Protein AF-A0A2N1P350-F1 (afdb_monomer_lite)

Organism: NCBI:txid588596

Structure (mmCIF, N/CA/C/O backbone):
data_AF-A0A2N1P350-F1
#
_entry.id   AF-A0A2N1P350-F1
#
loop_
_atom_site.group_PDB
_atom_site.id
_atom_site.type_symbol
_atom_site.label_atom_id
_atom_site.label_alt_id
_atom_site.label_comp_id
_atom_site.label_asym_id
_atom_site.label_entity_id
_atom_site.label_seq_id
_atom_site.pdbx_PDB_ins_code
_atom_site.Cartn_x
_atom_site.Cartn_y
_atom_site.Cartn_z
_atom_site.occupancy
_atom_site.B_iso_or_equiv
_atom_site.auth_seq_id
_atom_site.auth_comp_id
_atom_site.auth_asym_id
_atom_site.auth_atom_id
_atom_site.pdbx_PDB_model_num
ATOM 1 N N . MET A 1 1 ? 13.902 -5.462 9.218 1.00 49.19 1 MET A N 1
ATOM 2 C CA . MET A 1 1 ? 14.356 -6.271 8.059 1.00 49.19 1 MET A CA 1
ATOM 3 C C . MET A 1 1 ? 14.545 -5.345 6.857 1.00 49.19 1 MET A C 1
ATOM 5 O O . MET A 1 1 ? 13.615 -4.620 6.528 1.00 49.19 1 MET A O 1
ATOM 9 N N . LYS A 1 2 ? 15.727 -5.281 6.226 1.00 72.62 2 LYS A N 1
ATOM 10 C CA . LYS A 1 2 ? 15.938 -4.408 5.050 1.00 72.62 2 LYS A CA 1
ATOM 11 C C . LYS A 1 2 ? 15.096 -4.954 3.879 1.00 72.62 2 LYS A C 1
ATOM 13 O O . LYS A 1 2 ? 15.227 -6.133 3.583 1.00 72.62 2 LYS A O 1
ATOM 18 N N . ILE A 1 3 ? 14.286 -4.128 3.194 1.00 77.69 3 ILE A N 1
ATOM 19 C CA . ILE A 1 3 ? 13.443 -4.525 2.025 1.00 77.69 3 ILE A CA 1
ATOM 20 C C . ILE A 1 3 ? 14.190 -5.403 1.013 1.00 77.69 3 ILE A C 1
ATOM 22 O O . ILE A 1 3 ? 13.633 -6.342 0.462 1.00 77.69 3 ILE A O 1
ATOM 26 N N . ARG A 1 4 ? 15.486 -5.134 0.827 1.00 79.12 4 ARG A N 1
ATOM 27 C CA . ARG A 1 4 ? 16.367 -5.884 -0.075 1.00 79.12 4 ARG A CA 1
ATOM 28 C C . ARG A 1 4 ? 16.412 -7.381 0.247 1.00 79.12 4 ARG A C 1
ATOM 30 O O . ARG A 1 4 ? 16.453 -8.179 -0.673 1.00 79.12 4 ARG A O 1
ATOM 37 N N . ASN A 1 5 ? 16.381 -7.758 1.525 1.00 85.25 5 ASN A N 1
ATOM 38 C CA . ASN A 1 5 ? 16.419 -9.165 1.930 1.00 85.25 5 ASN A CA 1
ATOM 39 C C . ASN A 1 5 ? 15.115 -9.871 1.547 1.00 85.25 5 ASN A C 1
ATOM 41 O O . ASN A 1 5 ? 15.146 -10.998 1.068 1.00 85.25 5 ASN A O 1
ATOM 45 N N . LEU A 1 6 ? 13.979 -9.186 1.720 1.00 87.06 6 LEU A N 1
ATOM 46 C CA . LEU A 1 6 ? 12.684 -9.708 1.299 1.00 87.06 6 LEU A CA 1
ATOM 47 C C . LEU A 1 6 ? 12.631 -9.853 -0.224 1.00 87.06 6 LEU A C 1
ATOM 49 O O . LEU A 1 6 ? 12.289 -10.920 -0.715 1.00 87.06 6 LEU A O 1
ATOM 53 N N . LEU A 1 7 ? 13.031 -8.813 -0.961 1.00 86.00 7 LEU A N 1
ATOM 54 C CA . LEU A 1 7 ? 13.118 -8.864 -2.421 1.00 86.00 7 LEU A CA 1
ATOM 55 C C . LEU A 1 7 ? 14.026 -10.004 -2.892 1.00 86.00 7 LEU A C 1
ATOM 57 O O . LEU A 1 7 ? 13.624 -10.754 -3.770 1.00 86.00 7 LEU A O 1
ATOM 61 N N . GLY A 1 8 ? 15.194 -10.185 -2.267 1.00 85.81 8 GLY A N 1
ATOM 62 C CA . GLY A 1 8 ? 16.110 -11.285 -2.576 1.00 85.81 8 GLY A CA 1
ATOM 63 C C . GLY A 1 8 ? 15.466 -12.659 -2.380 1.00 85.81 8 GLY A C 1
ATOM 64 O O . GLY A 1 8 ? 15.555 -13.505 -3.262 1.00 85.81 8 GLY A O 1
ATOM 65 N N . ALA A 1 9 ? 14.736 -12.862 -1.279 1.00 88.62 9 ALA A N 1
ATOM 66 C CA . ALA A 1 9 ? 14.037 -14.122 -1.023 1.00 88.62 9 ALA A CA 1
ATOM 67 C C . ALA A 1 9 ? 12.946 -14.433 -2.067 1.00 88.62 9 ALA A C 1
ATOM 69 O O . ALA A 1 9 ? 12.741 -15.594 -2.412 1.00 88.62 9 ALA A O 1
ATOM 70 N N . TYR A 1 10 ? 12.243 -13.417 -2.578 1.00 89.50 10 TYR A N 1
ATOM 71 C CA . TYR A 1 10 ? 11.253 -13.599 -3.649 1.00 89.50 10 TYR A CA 1
ATOM 72 C C . TYR A 1 10 ? 11.894 -13.733 -5.032 1.00 89.50 10 TYR A C 1
ATOM 74 O O . TYR A 1 10 ? 11.370 -14.466 -5.866 1.00 89.50 10 TYR A O 1
ATOM 82 N N . ALA A 1 11 ? 13.017 -13.056 -5.272 1.00 87.88 11 ALA A N 1
ATOM 83 C CA . ALA A 1 11 ? 13.751 -13.117 -6.529 1.00 87.88 11 ALA A CA 1
ATOM 84 C C . ALA A 1 11 ? 14.318 -14.524 -6.775 1.00 87.88 11 ALA A C 1
ATOM 86 O O . ALA A 1 11 ? 14.123 -15.071 -7.854 1.00 87.88 11 ALA A O 1
ATOM 87 N N . VAL A 1 12 ? 14.893 -15.159 -5.743 1.00 88.00 12 VAL A N 1
ATOM 88 C CA . VAL A 1 12 ? 15.393 -16.547 -5.821 1.00 88.00 12 VAL A CA 1
ATOM 89 C C . VAL A 1 12 ? 14.286 -17.527 -6.219 1.00 88.00 12 VAL A C 1
ATOM 91 O O . VAL A 1 12 ? 14.501 -18.394 -7.054 1.00 88.00 12 VAL A O 1
ATOM 94 N N . LYS A 1 13 ? 13.066 -17.361 -5.693 1.00 88.19 13 LYS A N 1
ATOM 95 C CA . LYS A 1 13 ? 11.913 -18.212 -6.053 1.00 88.19 13 LYS A CA 1
ATOM 96 C C . LYS A 1 13 ? 11.447 -18.055 -7.504 1.00 88.19 13 LYS A C 1
ATOM 98 O O . LYS A 1 13 ? 10.625 -18.838 -7.964 1.00 88.19 13 LYS A O 1
ATOM 103 N N . ARG A 1 14 ? 11.895 -17.000 -8.181 1.00 83.62 14 ARG A N 1
ATOM 104 C CA . ARG A 1 14 ? 11.486 -16.597 -9.531 1.00 83.62 14 ARG A CA 1
ATOM 105 C C . ARG A 1 14 ? 12.609 -16.748 -10.549 1.00 83.62 14 ARG A C 1
ATOM 107 O O . ARG A 1 14 ? 12.432 -16.298 -11.673 1.00 83.62 14 ARG A O 1
ATOM 114 N N . ASP A 1 15 ? 13.739 -17.313 -10.132 1.00 85.81 15 ASP A N 1
ATOM 115 C CA . ASP A 1 15 ? 14.956 -17.385 -10.937 1.00 85.81 15 ASP A CA 1
ATOM 116 C C . ASP A 1 15 ? 15.428 -16.000 -11.432 1.00 85.81 15 ASP A C 1
ATOM 118 O O . ASP A 1 15 ? 15.921 -15.819 -12.541 1.00 85.81 15 ASP A O 1
ATOM 122 N N . ILE A 1 16 ? 15.235 -14.971 -10.594 1.00 84.25 16 ILE A N 1
ATOM 123 C CA . ILE A 1 16 ? 15.668 -13.598 -10.872 1.00 84.25 16 ILE A CA 1
ATOM 124 C C . ILE A 1 16 ? 16.958 -13.322 -10.102 1.00 84.25 16 ILE A C 1
ATOM 126 O O . ILE A 1 16 ? 16.989 -13.351 -8.868 1.00 84.25 16 ILE A O 1
ATOM 130 N N . VAL A 1 17 ? 18.012 -12.958 -10.829 1.00 77.25 17 VAL A N 1
ATOM 131 C CA . VAL A 1 17 ? 19.283 -12.522 -10.242 1.00 77.25 17 VAL A CA 1
ATOM 132 C C . VAL A 1 17 ? 19.231 -11.022 -9.958 1.00 77.25 17 VAL A C 1
ATOM 134 O O . VAL A 1 17 ? 18.974 -10.209 -10.845 1.00 77.25 17 VAL A O 1
ATOM 137 N N . PHE A 1 18 ? 19.491 -10.629 -8.710 1.00 70.25 18 PHE A N 1
ATOM 138 C CA . PHE A 1 18 ? 19.540 -9.223 -8.314 1.00 70.25 18 PHE A CA 1
ATOM 139 C C . PHE A 1 18 ? 20.978 -8.699 -8.329 1.00 70.25 18 PHE A C 1
ATOM 141 O O . PHE A 1 18 ? 21.886 -9.290 -7.747 1.00 70.25 18 PHE A O 1
ATOM 148 N N . SER A 1 19 ? 21.186 -7.544 -8.959 1.00 66.44 19 SER A N 1
ATOM 149 C CA . SER A 1 19 ? 22.481 -6.866 -8.927 1.00 66.44 19 SER A CA 1
ATOM 150 C C . SER A 1 19 ? 22.749 -6.272 -7.541 1.00 66.44 19 SER A C 1
ATOM 152 O O . SER A 1 19 ? 21.901 -5.591 -6.958 1.00 66.44 19 SER A O 1
ATOM 154 N N . THR A 1 20 ? 23.950 -6.501 -7.015 1.00 64.44 20 THR A N 1
ATOM 155 C CA . THR A 1 20 ? 24.460 -5.861 -5.791 1.00 64.44 20 THR A CA 1
ATOM 156 C C . THR A 1 20 ? 25.181 -4.544 -6.071 1.00 64.44 20 THR A C 1
ATOM 158 O O . THR A 1 20 ? 25.606 -3.879 -5.124 1.00 64.44 20 THR A O 1
ATOM 161 N N . ARG A 1 21 ? 25.304 -4.146 -7.347 1.00 59.31 21 ARG A N 1
ATOM 162 C CA . ARG A 1 21 ? 26.024 -2.934 -7.747 1.00 59.31 21 ARG A CA 1
ATOM 163 C C . ARG A 1 21 ? 25.343 -1.691 -7.174 1.00 59.31 21 ARG A C 1
ATOM 165 O O . ARG A 1 21 ? 24.136 -1.483 -7.329 1.00 59.31 21 ARG A O 1
ATOM 172 N N . VAL A 1 22 ? 26.139 -0.864 -6.507 1.00 57.28 22 VAL A N 1
ATOM 173 C CA . VAL A 1 22 ? 25.737 0.479 -6.092 1.00 57.28 22 VAL A CA 1
ATOM 174 C C . VAL A 1 22 ? 25.875 1.378 -7.319 1.00 57.28 22 VAL A C 1
ATOM 176 O O . VAL A 1 22 ? 26.904 1.350 -7.984 1.00 57.28 22 VAL A O 1
ATOM 179 N N . CYS A 1 23 ? 24.829 2.127 -7.668 1.00 55.28 23 CYS A N 1
ATOM 180 C CA . CYS A 1 23 ? 24.949 3.137 -8.718 1.00 55.28 23 CYS A CA 1
ATOM 181 C C . CYS A 1 23 ? 25.819 4.280 -8.194 1.00 55.28 23 CYS A C 1
ATOM 183 O O . CYS A 1 23 ? 25.438 4.939 -7.232 1.00 55.28 23 CYS A O 1
ATOM 185 N N . GLU A 1 24 ? 26.961 4.514 -8.833 1.00 49.16 24 GLU A N 1
ATOM 186 C CA . GLU A 1 24 ? 27.887 5.591 -8.459 1.00 49.16 24 GLU A CA 1
ATOM 187 C C . GLU A 1 24 ? 27.419 6.960 -8.989 1.00 49.16 24 GLU A C 1
ATOM 189 O O . GLU A 1 24 ? 27.602 7.979 -8.329 1.00 49.16 24 GLU A O 1
ATOM 194 N N . ASN A 1 25 ? 26.704 6.977 -10.121 1.00 54.62 25 ASN A N 1
ATOM 195 C CA . ASN A 1 25 ? 26.259 8.196 -10.804 1.00 54.62 25 ASN A CA 1
ATOM 196 C C . ASN A 1 25 ? 24.751 8.432 -10.642 1.00 54.62 25 ASN A C 1
ATOM 198 O O . ASN A 1 25 ? 23.995 8.250 -11.595 1.00 54.62 25 ASN A O 1
ATOM 202 N N . ILE A 1 26 ? 24.303 8.801 -9.440 1.00 60.81 26 ILE A N 1
ATOM 203 C CA . ILE A 1 26 ? 22.901 9.181 -9.198 1.00 60.81 26 ILE A CA 1
ATOM 204 C C . ILE A 1 26 ? 22.713 10.652 -9.563 1.00 60.81 26 ILE A C 1
ATOM 206 O O . ILE A 1 26 ? 23.261 11.528 -8.889 1.00 60.81 26 ILE A O 1
ATOM 210 N N . GLU A 1 27 ? 21.915 10.931 -10.600 1.00 60.81 27 GLU A N 1
ATOM 211 C CA . GLU A 1 27 ? 21.470 12.298 -10.885 1.00 60.81 27 GLU A CA 1
ATOM 212 C C . GLU A 1 27 ? 20.693 12.833 -9.673 1.00 60.81 27 GLU A C 1
ATOM 214 O O . GLU A 1 27 ? 19.617 12.346 -9.317 1.00 60.81 27 GLU A O 1
ATOM 219 N N . LYS A 1 28 ? 21.266 13.837 -9.003 1.00 61.16 28 LYS A N 1
ATOM 220 C CA . LYS A 1 28 ? 20.633 14.511 -7.870 1.00 61.16 28 LYS A CA 1
ATOM 221 C C . LYS A 1 28 ? 19.641 15.537 -8.411 1.00 61.16 28 LYS A C 1
ATOM 223 O O . LYS A 1 28 ? 20.038 16.482 -9.082 1.00 61.16 28 LYS A O 1
ATOM 228 N N . GLY A 1 29 ? 18.366 15.372 -8.083 1.00 63.53 29 GLY A N 1
ATOM 229 C CA . GLY A 1 29 ? 17.306 16.328 -8.392 1.00 63.53 29 GLY A CA 1
ATOM 230 C C . GLY A 1 29 ? 16.249 16.322 -7.293 1.00 63.53 29 GLY A C 1
ATOM 231 O O . GLY A 1 29 ? 16.061 15.311 -6.611 1.00 63.53 29 GLY A O 1
ATOM 232 N N . LYS A 1 30 ? 15.592 17.466 -7.075 1.00 66.12 30 LYS A N 1
ATOM 233 C CA . LYS A 1 30 ? 14.386 17.521 -6.242 1.00 66.12 30 LYS A CA 1
ATOM 234 C C . LYS A 1 30 ? 13.201 17.101 -7.098 1.00 66.12 30 LYS A C 1
ATOM 236 O O . LYS A 1 30 ? 13.099 17.511 -8.249 1.00 66.12 30 LYS A O 1
ATOM 241 N N . TYR A 1 31 ? 12.315 16.323 -6.501 1.00 66.19 31 TYR A N 1
ATOM 242 C CA . TYR A 1 31 ? 11.099 15.850 -7.143 1.00 66.19 31 TYR A CA 1
ATOM 243 C C . TYR A 1 31 ? 9.897 16.533 -6.491 1.00 66.19 31 TYR A C 1
ATOM 245 O O . TYR A 1 31 ? 9.929 16.735 -5.267 1.00 66.19 31 TYR A O 1
ATOM 253 N N . PRO A 1 32 ? 8.866 16.911 -7.265 1.00 67.25 32 PRO A N 1
ATOM 254 C CA . PRO A 1 32 ? 7.613 17.361 -6.680 1.00 67.25 32 PRO A CA 1
ATOM 255 C C . PRO A 1 32 ? 7.046 16.243 -5.794 1.00 67.25 32 PRO A C 1
ATOM 257 O O . PRO A 1 32 ? 7.156 15.061 -6.111 1.00 67.25 32 PRO A O 1
ATOM 260 N N . GLY A 1 33 ? 6.526 16.622 -4.629 1.00 66.81 33 GLY A N 1
ATOM 261 C CA . GLY A 1 33 ? 5.828 15.696 -3.739 1.00 66.81 33 GLY A CA 1
ATOM 262 C C . GLY A 1 33 ? 4.323 15.714 -3.986 1.00 66.81 33 GLY A C 1
ATOM 263 O O . GLY A 1 33 ? 3.846 16.328 -4.939 1.00 66.81 33 GLY A O 1
ATOM 264 N N . ALA A 1 34 ? 3.585 15.106 -3.057 1.00 73.38 34 ALA A N 1
ATOM 265 C CA . ALA A 1 34 ? 2.132 15.066 -3.098 1.00 73.38 34 ALA A CA 1
ATOM 266 C C . ALA A 1 34 ? 1.512 16.460 -3.281 1.00 73.38 34 ALA A C 1
ATOM 268 O O . ALA A 1 34 ? 1.906 17.436 -2.635 1.00 73.38 34 ALA A O 1
ATOM 269 N N . TYR A 1 35 ? 0.490 16.524 -4.131 1.00 80.50 35 TYR A N 1
ATOM 270 C CA . TYR A 1 35 ? -0.327 17.716 -4.289 1.00 80.50 35 TYR A CA 1
ATOM 271 C C . TYR A 1 35 ? -1.198 17.935 -3.045 1.00 80.50 35 TYR A C 1
ATOM 273 O O . TYR A 1 35 ? -1.874 17.018 -2.578 1.00 80.50 35 TYR A O 1
ATOM 281 N N . ILE A 1 36 ? -1.188 19.157 -2.510 1.00 83.38 36 ILE A N 1
ATOM 282 C CA . ILE A 1 36 ? -1.992 19.542 -1.347 1.00 83.38 36 ILE A CA 1
ATOM 283 C C . ILE A 1 36 ? -3.011 20.578 -1.800 1.00 83.38 36 ILE A C 1
ATOM 285 O O . ILE A 1 36 ? -2.649 21.689 -2.189 1.00 83.38 36 ILE A O 1
ATOM 289 N N . PHE A 1 37 ? -4.291 20.223 -1.712 1.00 85.19 37 PHE A N 1
ATOM 290 C CA . PHE A 1 37 ? -5.368 21.177 -1.932 1.00 85.19 37 PHE A CA 1
ATOM 291 C C . PHE A 1 37 ? -5.451 22.153 -0.753 1.00 85.19 37 PHE A C 1
ATOM 293 O O . PHE A 1 37 ? -5.493 21.739 0.409 1.00 85.19 37 PHE A O 1
ATOM 300 N N . LEU A 1 38 ? -5.475 23.455 -1.044 1.00 89.50 38 LEU A N 1
ATOM 301 C CA . LEU A 1 38 ? -5.563 24.479 -0.007 1.00 89.50 38 LEU A CA 1
ATOM 302 C C . LEU A 1 38 ? -6.967 24.479 0.619 1.00 89.50 38 LEU A C 1
ATOM 304 O O . LEU A 1 38 ? -7.956 24.650 -0.098 1.00 89.50 38 LEU A O 1
ATOM 308 N N . PRO A 1 39 ? -7.090 24.309 1.948 1.00 89.62 39 PRO A N 1
ATOM 309 C CA . PRO A 1 39 ? -8.393 24.240 2.586 1.00 89.62 39 PRO A CA 1
ATOM 310 C C . PRO A 1 39 ? -9.072 25.613 2.606 1.00 89.62 39 PRO A C 1
ATOM 312 O O . PRO A 1 39 ? -8.428 26.650 2.794 1.00 89.62 39 PRO A O 1
ATOM 315 N N . LYS A 1 40 ? -10.406 25.616 2.505 1.00 88.44 40 LYS A N 1
ATOM 316 C CA . LYS A 1 40 ? -11.209 26.795 2.843 1.00 88.44 40 LYS A CA 1
ATOM 317 C C . LYS A 1 40 ? -11.156 26.987 4.358 1.00 88.44 40 LYS A C 1
ATOM 319 O O . LYS A 1 40 ? -11.532 26.093 5.110 1.00 88.44 40 LYS A O 1
ATOM 324 N N . LYS A 1 41 ? -10.651 28.136 4.804 1.00 88.88 41 LYS A N 1
ATOM 325 C CA . LYS A 1 41 ? -10.538 28.457 6.232 1.00 88.88 41 LYS A CA 1
ATOM 326 C C . LYS A 1 41 ? -11.923 28.742 6.816 1.00 88.88 41 LYS A C 1
ATOM 328 O O . LYS A 1 41 ? -12.703 29.467 6.206 1.00 88.88 41 LYS A O 1
ATOM 333 N N . GLY A 1 42 ? -12.191 28.220 8.008 1.00 90.25 42 GLY A N 1
ATOM 334 C CA . GLY A 1 42 ? -13.451 28.417 8.726 1.00 90.25 42 GLY A CA 1
ATOM 335 C C . GLY A 1 42 ? -13.985 27.115 9.317 1.00 90.25 42 GLY A C 1
ATOM 336 O O . GLY A 1 42 ? -13.424 26.045 9.090 1.00 90.25 42 GLY A O 1
ATOM 337 N N . ILE A 1 43 ? -15.064 27.221 10.090 1.00 88.56 43 ILE A N 1
ATOM 338 C CA . ILE A 1 43 ? -15.798 26.068 10.617 1.00 88.56 43 ILE A CA 1
ATOM 339 C C . ILE A 1 43 ? -16.948 25.775 9.651 1.00 88.56 43 ILE A C 1
ATOM 341 O O . ILE A 1 43 ? -17.795 26.636 9.421 1.00 88.56 43 ILE A O 1
ATOM 345 N N . GLU A 1 44 ? -16.979 24.570 9.084 1.00 86.81 44 GLU A N 1
ATOM 346 C CA . GLU A 1 44 ? -18.096 24.111 8.256 1.00 86.81 44 GLU A CA 1
ATOM 347 C C . GLU A 1 44 ? -19.206 23.559 9.160 1.00 86.81 44 GLU A C 1
ATOM 349 O O . GLU A 1 44 ? -19.060 22.492 9.754 1.00 86.81 44 GLU A O 1
ATOM 354 N N . THR A 1 45 ? -20.301 24.308 9.300 1.00 90.50 45 THR A N 1
ATOM 355 C CA . THR A 1 45 ? -21.460 23.936 10.133 1.00 90.50 45 THR A CA 1
ATOM 356 C C . THR A 1 45 ? -22.692 23.555 9.317 1.00 90.50 45 THR A C 1
ATOM 358 O O . THR A 1 45 ? -23.671 23.078 9.886 1.00 90.50 45 THR A O 1
AT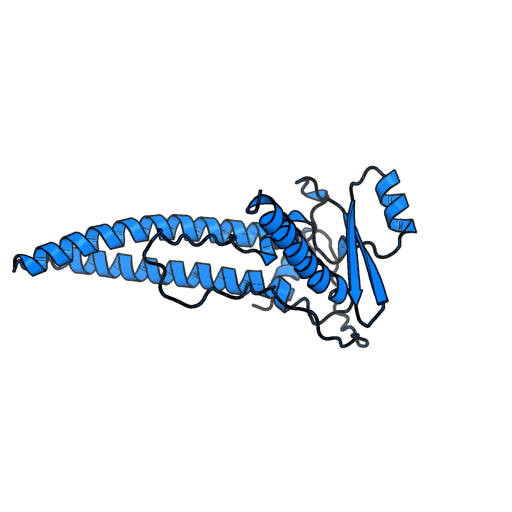OM 361 N N . LYS A 1 46 ? -22.681 23.767 7.994 1.00 91.00 46 LYS A N 1
ATOM 362 C CA . LYS A 1 46 ? -23.876 23.630 7.149 1.00 91.00 46 LYS A CA 1
ATOM 363 C C . LYS A 1 46 ? -24.047 22.223 6.595 1.00 91.00 46 LYS A C 1
ATOM 365 O O . LYS A 1 46 ? -25.163 21.851 6.239 1.00 91.00 46 LYS A O 1
ATOM 370 N N . ARG A 1 47 ? -22.959 21.461 6.449 1.00 88.19 47 ARG A N 1
ATOM 371 C CA . ARG A 1 47 ? -22.978 20.133 5.821 1.00 88.19 47 ARG A CA 1
ATOM 372 C C . ARG A 1 47 ? -22.069 19.148 6.558 1.00 88.19 47 ARG A C 1
ATOM 374 O O . ARG A 1 47 ? -21.005 19.550 7.024 1.00 88.19 47 ARG A O 1
ATOM 381 N N . PRO A 1 48 ? -22.439 17.856 6.627 1.00 89.62 48 PRO A N 1
ATOM 382 C CA . PRO A 1 48 ? -21.544 16.819 7.125 1.00 89.62 48 PRO A CA 1
ATOM 383 C C . PRO A 1 48 ? -20.259 16.753 6.293 1.00 89.62 48 PRO A C 1
ATOM 385 O O . PRO A 1 48 ? -20.306 16.691 5.064 1.00 89.62 48 PRO A O 1
ATOM 388 N N . VAL A 1 49 ? -19.110 16.733 6.965 1.00 88.44 49 VAL A N 1
ATOM 389 C CA . VAL A 1 49 ? -17.800 16.602 6.319 1.00 88.44 49 VAL A CA 1
ATOM 390 C C . VAL A 1 49 ? -17.418 15.126 6.270 1.00 88.44 49 VAL A C 1
ATOM 392 O O . VAL A 1 49 ? -17.315 14.475 7.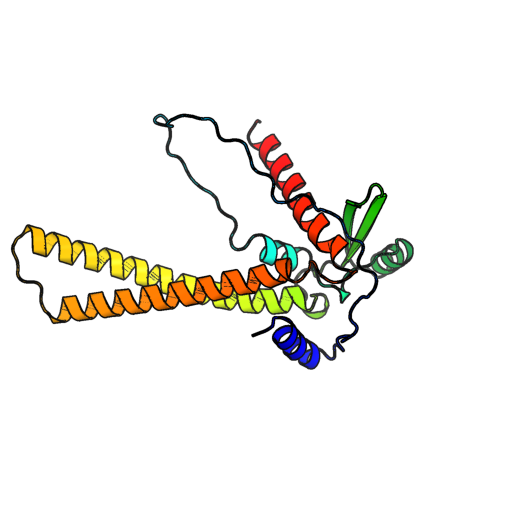308 1.00 88.44 49 VAL A O 1
ATOM 395 N N . THR A 1 50 ? -17.196 14.595 5.066 1.00 89.81 50 THR A N 1
ATOM 396 C CA . THR A 1 50 ? -16.770 13.202 4.855 1.00 89.81 50 THR A CA 1
ATOM 397 C C . THR A 1 50 ? -15.352 13.168 4.297 1.00 89.81 50 THR A C 1
ATOM 399 O O . THR A 1 50 ? -15.054 13.851 3.320 1.00 89.81 50 THR A O 1
ATOM 402 N N . GLY A 1 51 ? -14.480 12.365 4.907 1.00 88.19 51 GLY A N 1
ATOM 403 C CA . GLY A 1 51 ? -13.128 12.111 4.409 1.00 88.19 51 GLY A CA 1
ATOM 404 C C . GLY A 1 51 ? -13.068 10.812 3.609 1.00 88.19 51 GLY A C 1
ATOM 405 O O . GLY A 1 51 ? -13.441 9.757 4.121 1.00 88.19 51 GLY A O 1
ATOM 406 N N . LEU A 1 52 ? -12.571 10.884 2.375 1.00 88.81 52 LEU A N 1
ATOM 407 C CA . LEU A 1 52 ? -12.244 9.722 1.549 1.00 88.81 52 LEU A CA 1
ATOM 408 C C . LEU A 1 52 ? -10.722 9.548 1.524 1.00 88.81 52 LEU A C 1
ATOM 410 O O . LEU A 1 52 ? -9.996 10.509 1.287 1.00 88.81 52 LEU A O 1
ATOM 414 N N . ASP A 1 53 ? -10.244 8.330 1.787 1.00 86.44 53 ASP A N 1
ATOM 415 C CA . ASP A 1 53 ? -8.816 7.991 1.780 1.00 86.44 53 ASP A CA 1
ATOM 416 C C . ASP A 1 53 ? -8.571 6.724 0.957 1.00 86.44 53 ASP A C 1
ATOM 418 O O . ASP A 1 53 ? -9.299 5.731 1.068 1.00 86.44 53 ASP A O 1
ATOM 422 N N . PHE A 1 54 ? -7.512 6.739 0.150 1.00 84.38 54 PHE A N 1
ATOM 423 C CA . PHE A 1 54 ? -7.099 5.578 -0.626 1.00 84.38 54 PHE A CA 1
ATOM 424 C C . PHE A 1 54 ? -6.381 4.562 0.266 1.00 84.38 54 PHE A C 1
ATOM 426 O O . PHE A 1 54 ? -5.410 4.855 0.972 1.00 84.38 54 PHE A O 1
ATOM 433 N N . ALA A 1 55 ? -6.796 3.299 0.184 1.00 83.38 55 ALA A N 1
ATOM 434 C CA . ALA A 1 55 ? -6.169 2.224 0.937 1.00 83.38 55 ALA A CA 1
ATOM 435 C C . ALA A 1 55 ? -4.759 1.918 0.399 1.00 83.38 55 ALA A C 1
ATOM 437 O O . ALA A 1 55 ? -4.598 1.133 -0.527 1.00 83.38 55 ALA A O 1
ATOM 438 N N . SER A 1 56 ? -3.722 2.487 1.026 1.00 85.38 56 SER A N 1
ATOM 439 C CA . SER A 1 56 ? -2.323 2.317 0.590 1.00 85.38 56 SER A CA 1
ATOM 440 C C . SER A 1 56 ? -2.096 2.791 -0.850 1.00 85.38 56 SER A C 1
ATOM 442 O O . SER A 1 56 ? -1.770 1.987 -1.720 1.00 85.38 56 SER A O 1
ATOM 444 N N . LEU A 1 57 ? -2.224 4.100 -1.070 1.00 87.88 57 LEU A N 1
ATOM 445 C CA . LEU A 1 57 ? -2.080 4.759 -2.372 1.00 87.88 57 LEU A CA 1
ATOM 446 C C . LEU A 1 57 ? -0.844 4.308 -3.174 1.00 87.88 57 LEU A C 1
ATOM 448 O O . LEU A 1 57 ? -0.997 3.625 -4.183 1.00 87.88 57 LEU A O 1
ATOM 452 N N . TYR A 1 58 ? 0.376 4.594 -2.698 1.00 86.75 58 TYR A N 1
ATOM 453 C CA . TYR A 1 58 ? 1.596 4.264 -3.455 1.00 86.75 58 TYR A CA 1
ATOM 454 C C . TYR A 1 58 ? 1.769 2.763 -3.720 1.00 86.75 58 TYR A C 1
ATOM 456 O O . TYR A 1 58 ? 1.991 2.401 -4.873 1.00 86.75 58 TYR A O 1
ATOM 464 N N . PRO A 1 59 ? 1.634 1.857 -2.726 1.00 90.50 59 PRO A N 1
ATOM 465 C CA . PRO A 1 59 ? 1.680 0.427 -3.018 1.00 90.50 59 PRO A CA 1
ATOM 466 C C . PRO A 1 59 ? 0.638 -0.014 -4.049 1.00 90.50 59 PRO A C 1
ATOM 468 O O . PRO A 1 59 ? 0.939 -0.870 -4.875 1.00 90.50 59 PRO A O 1
ATOM 471 N N . SER A 1 60 ? -0.565 0.565 -4.013 1.00 90.62 60 SER A N 1
ATOM 472 C CA . SER A 1 60 ? -1.630 0.240 -4.964 1.00 90.62 60 SER A CA 1
ATOM 473 C C . SER A 1 60 ? -1.266 0.661 -6.378 1.00 90.62 60 SER A C 1
ATOM 475 O O . SER A 1 60 ? -1.381 -0.154 -7.284 1.00 90.62 60 SER A O 1
ATOM 477 N N . LEU A 1 61 ? -0.734 1.868 -6.563 1.00 89.56 61 LEU A N 1
ATOM 478 C CA . LEU A 1 61 ? -0.267 2.322 -7.870 1.00 89.56 61 LEU A CA 1
ATOM 479 C C . LEU A 1 61 ? 0.896 1.467 -8.392 1.00 89.56 61 LEU A C 1
ATOM 481 O O . LEU A 1 61 ? 0.869 1.043 -9.544 1.00 89.56 61 LEU A O 1
ATOM 485 N N . ILE A 1 62 ? 1.871 1.134 -7.534 1.00 89.50 62 ILE A N 1
ATOM 486 C CA . ILE A 1 62 ? 2.977 0.233 -7.895 1.00 89.50 62 ILE A CA 1
ATOM 487 C C . ILE A 1 62 ? 2.442 -1.107 -8.402 1.00 89.50 62 ILE A C 1
ATOM 489 O O . ILE A 1 62 ? 2.913 -1.611 -9.420 1.00 89.50 62 ILE A O 1
ATOM 493 N N . MET A 1 63 ? 1.449 -1.674 -7.712 1.00 91.88 63 MET A N 1
ATOM 494 C CA . MET A 1 63 ? 0.814 -2.923 -8.122 1.00 91.88 63 MET A CA 1
ATOM 495 C C . MET A 1 63 ? 0.060 -2.777 -9.446 1.00 91.88 63 MET A C 1
ATOM 497 O O . MET A 1 63 ? 0.329 -3.555 -10.354 1.00 91.88 63 MET A O 1
ATOM 501 N N . THR A 1 64 ? -0.845 -1.799 -9.560 1.00 91.38 64 THR A N 1
ATOM 502 C CA . THR A 1 64 ? -1.729 -1.595 -10.723 1.00 91.38 64 THR A CA 1
ATOM 503 C C . THR A 1 64 ? -0.951 -1.407 -12.015 1.00 91.38 64 THR A C 1
ATOM 505 O O . THR A 1 64 ? -1.279 -1.996 -13.041 1.00 91.38 64 THR A O 1
ATOM 508 N N . TYR A 1 65 ? 0.097 -0.598 -11.952 1.00 89.31 65 TYR A N 1
ATOM 509 C CA . TYR A 1 65 ? 0.853 -0.185 -13.121 1.00 89.31 65 TYR A CA 1
ATOM 510 C C . TYR A 1 65 ? 2.096 -1.039 -13.385 1.00 89.31 65 TYR A C 1
ATOM 512 O O . TYR A 1 65 ? 2.926 -0.713 -14.231 1.00 89.31 65 TYR A O 1
ATOM 520 N N . ASN A 1 66 ? 2.218 -2.158 -12.668 1.00 90.62 66 ASN A N 1
ATOM 521 C CA . ASN A 1 66 ? 3.333 -3.086 -12.782 1.00 90.62 66 ASN A CA 1
ATOM 522 C C . ASN A 1 66 ? 4.709 -2.439 -12.568 1.00 90.62 66 ASN A C 1
ATOM 524 O O . ASN A 1 66 ? 5.692 -2.813 -13.212 1.00 90.62 66 ASN A O 1
ATOM 528 N N . LEU A 1 67 ? 4.785 -1.461 -11.668 1.00 86.75 67 LEU A N 1
ATOM 529 C CA . LEU A 1 67 ? 6.004 -0.703 -11.465 1.00 86.75 67 LEU A CA 1
ATOM 530 C C . LEU A 1 67 ? 7.040 -1.581 -10.756 1.00 86.75 67 LEU A C 1
ATOM 532 O O . LEU A 1 67 ? 7.047 -1.722 -9.532 1.00 86.75 67 LEU A O 1
ATOM 536 N N . SER A 1 68 ? 7.954 -2.160 -11.525 1.00 85.06 68 SER A N 1
ATOM 537 C CA . SER A 1 68 ? 9.077 -2.950 -11.021 1.00 85.06 68 SER A CA 1
ATOM 538 C C . SER A 1 68 ? 10.287 -2.769 -11.938 1.00 85.06 68 SER A C 1
ATOM 540 O O . SER A 1 68 ? 10.076 -2.659 -13.144 1.00 85.06 68 SER A O 1
ATOM 542 N N . PRO A 1 69 ? 11.526 -2.641 -11.421 1.00 79.94 69 PRO A N 1
ATOM 543 C CA . PRO A 1 69 ? 12.680 -2.220 -12.227 1.00 79.94 69 PRO A CA 1
ATOM 544 C C . PRO A 1 69 ? 12.895 -3.035 -13.509 1.00 79.94 69 PRO A C 1
ATOM 546 O O . PRO A 1 69 ? 13.322 -2.495 -14.519 1.00 79.94 69 PRO A O 1
ATOM 549 N N . GLU A 1 70 ? 12.552 -4.318 -13.479 1.00 83.62 70 GLU A N 1
ATOM 550 C CA . GLU A 1 70 ? 12.657 -5.260 -14.593 1.00 83.62 70 GLU A CA 1
ATOM 551 C C . GLU A 1 70 ? 11.515 -5.176 -15.620 1.00 83.62 70 GLU A C 1
ATOM 553 O O . GLU A 1 70 ? 11.528 -5.897 -16.613 1.00 83.62 70 GLU A O 1
ATOM 558 N N . LYS A 1 71 ? 10.497 -4.343 -15.378 1.00 87.94 71 LYS A N 1
ATOM 559 C CA . LYS A 1 71 ? 9.340 -4.144 -16.268 1.00 87.94 71 LYS A CA 1
ATOM 560 C C . LYS A 1 71 ? 9.365 -2.799 -16.995 1.00 87.94 71 LYS A C 1
ATOM 562 O O . LYS A 1 71 ? 8.443 -2.518 -17.760 1.00 87.94 71 LYS A O 1
ATOM 567 N N . PHE A 1 72 ? 10.396 -1.988 -16.755 1.00 86.12 72 PHE A N 1
ATOM 568 C CA . PHE A 1 72 ? 10.603 -0.713 -17.433 1.00 86.12 72 PHE A CA 1
ATOM 569 C C . PHE A 1 72 ? 11.301 -0.901 -18.773 1.00 86.12 72 PHE A C 1
ATOM 571 O O . PHE A 1 72 ? 12.294 -1.617 -18.884 1.00 86.12 72 PHE A O 1
ATOM 578 N N . ILE A 1 73 ? 10.803 -0.179 -19.767 1.00 87.00 73 ILE A N 1
ATOM 579 C CA . ILE A 1 73 ? 11.400 -0.025 -21.085 1.00 87.00 73 ILE A CA 1
ATOM 580 C C . ILE A 1 73 ? 11.699 1.463 -21.254 1.00 87.00 73 ILE A C 1
ATOM 582 O O . ILE A 1 73 ? 10.805 2.290 -21.103 1.00 87.00 73 ILE A O 1
ATOM 586 N N . LEU A 1 74 ? 12.956 1.808 -21.527 1.00 85.00 74 LEU A N 1
ATOM 587 C CA . LEU A 1 74 ? 13.396 3.205 -21.664 1.00 85.00 74 LEU A CA 1
ATOM 588 C C . LEU A 1 74 ? 13.554 3.632 -23.130 1.00 85.00 74 LEU A C 1
ATOM 590 O O . LEU A 1 74 ? 13.554 4.820 -23.434 1.00 85.00 74 LEU A O 1
ATOM 594 N N . ASN A 1 75 ? 13.674 2.670 -24.046 1.00 87.06 75 ASN A N 1
ATOM 595 C CA . ASN A 1 75 ? 13.851 2.934 -25.468 1.00 87.06 75 ASN A CA 1
ATOM 596 C C . ASN A 1 75 ? 12.524 2.785 -26.212 1.00 87.06 75 ASN A C 1
ATOM 598 O O . ASN A 1 75 ? 11.876 1.741 -26.132 1.00 87.06 75 ASN A O 1
ATOM 602 N N . SER A 1 76 ? 12.180 3.777 -27.033 1.00 88.81 76 SER A N 1
ATOM 603 C CA . SER A 1 76 ? 10.981 3.728 -27.882 1.00 88.81 76 SER A CA 1
ATOM 604 C C . SER A 1 76 ? 10.989 2.529 -28.847 1.00 88.81 76 SER A C 1
ATOM 606 O O . SER A 1 76 ? 9.971 1.860 -28.992 1.00 88.81 76 SER A O 1
ATOM 608 N N . LYS A 1 77 ? 12.148 2.169 -29.420 1.00 90.94 77 LYS A N 1
ATOM 609 C CA . LYS A 1 77 ? 12.270 0.997 -30.310 1.00 90.94 77 LYS A CA 1
ATOM 610 C C . LYS A 1 77 ? 11.877 -0.309 -29.613 1.00 90.94 77 LYS A C 1
ATOM 612 O O . LYS A 1 77 ? 11.145 -1.116 -30.178 1.00 90.94 77 LYS A O 1
ATOM 617 N N . ASP A 1 78 ? 12.335 -0.501 -28.378 1.00 90.31 78 ASP A N 1
ATOM 618 C CA . ASP A 1 78 ? 12.035 -1.704 -27.595 1.00 90.31 78 ASP A CA 1
ATOM 619 C C . ASP A 1 78 ? 10.557 -1.734 -27.178 1.00 90.31 78 ASP A C 1
ATOM 621 O O . ASP A 1 78 ? 9.941 -2.803 -27.127 1.00 90.31 78 ASP A O 1
ATOM 625 N N . ALA A 1 79 ? 9.961 -0.562 -26.936 1.00 89.94 79 ALA A N 1
ATOM 626 C CA . ALA A 1 79 ? 8.534 -0.431 -26.666 1.00 89.94 79 ALA A CA 1
ATOM 627 C C . ALA A 1 79 ? 7.697 -0.830 -27.893 1.00 89.94 79 ALA A C 1
ATOM 629 O O . ALA A 1 79 ? 6.756 -1.615 -27.761 1.00 89.94 79 ALA A O 1
ATOM 630 N N . ASP A 1 80 ? 8.084 -0.394 -29.094 1.00 92.12 80 ASP A N 1
ATOM 631 C CA . ASP A 1 80 ? 7.406 -0.768 -30.339 1.00 92.12 80 ASP A CA 1
ATOM 632 C C . ASP A 1 80 ? 7.491 -2.271 -30.616 1.00 92.12 80 ASP A C 1
ATOM 634 O O . ASP A 1 80 ? 6.492 -2.893 -30.984 1.00 92.12 80 ASP A O 1
ATOM 638 N N . ILE A 1 81 ? 8.661 -2.882 -30.402 1.00 92.31 81 ILE A N 1
ATOM 639 C CA . ILE A 1 81 ? 8.841 -4.338 -30.516 1.00 92.31 81 ILE A CA 1
ATOM 640 C C . ILE A 1 81 ? 7.931 -5.055 -29.513 1.00 92.31 81 ILE A C 1
ATOM 642 O O . ILE A 1 81 ? 7.205 -5.981 -29.870 1.00 92.31 81 ILE A O 1
ATOM 646 N N . THR A 1 82 ? 7.910 -4.592 -28.264 1.00 90.25 82 THR A N 1
ATOM 647 C CA . THR A 1 82 ? 7.092 -5.189 -27.202 1.00 90.25 82 THR A CA 1
ATOM 648 C C . THR A 1 82 ? 5.595 -5.088 -27.506 1.00 90.25 82 THR A C 1
ATOM 650 O O . THR A 1 82 ? 4.855 -6.045 -27.259 1.00 90.25 82 THR A O 1
ATOM 653 N N . ARG A 1 83 ? 5.158 -3.972 -28.104 1.00 91.88 83 ARG A N 1
ATOM 654 C CA . ARG A 1 83 ? 3.780 -3.755 -28.557 1.00 91.88 83 ARG A CA 1
ATOM 655 C C . ARG A 1 83 ? 3.415 -4.658 -29.735 1.00 91.88 83 ARG A C 1
ATOM 657 O O . ARG A 1 83 ? 2.338 -5.247 -29.734 1.00 91.88 83 ARG A O 1
ATOM 664 N N . LYS A 1 84 ? 4.322 -4.825 -30.705 1.00 91.69 84 LYS A N 1
ATOM 665 C CA . LYS A 1 84 ? 4.154 -5.765 -31.831 1.00 91.69 84 LYS A CA 1
ATOM 666 C C . LYS A 1 84 ? 4.061 -7.218 -31.365 1.00 91.69 84 LYS A C 1
ATOM 668 O O . LYS A 1 84 ? 3.304 -7.988 -31.943 1.00 91.69 84 LYS A O 1
ATOM 673 N N . ASN A 1 85 ? 4.741 -7.562 -30.273 1.00 89.44 85 ASN A N 1
ATOM 674 C CA . ASN A 1 85 ? 4.662 -8.879 -29.637 1.00 89.44 85 ASN A CA 1
ATOM 675 C C . ASN A 1 85 ? 3.360 -9.105 -28.835 1.00 89.44 85 ASN A C 1
ATOM 677 O O . ASN A 1 85 ? 3.255 -10.090 -28.108 1.00 89.44 85 ASN A O 1
ATOM 681 N N . GLY A 1 86 ? 2.375 -8.203 -28.930 1.00 88.31 86 GLY A N 1
ATOM 682 C CA . GLY A 1 86 ? 1.053 -8.366 -28.318 1.00 88.31 86 GLY A CA 1
ATOM 683 C C . GLY A 1 86 ? 0.957 -7.939 -26.851 1.00 88.31 86 GLY A C 1
ATOM 684 O O . GLY A 1 86 ? -0.019 -8.278 -26.184 1.00 88.31 86 GLY A O 1
ATOM 685 N N . ASN A 1 87 ? 1.940 -7.202 -26.322 1.00 88.81 87 ASN A N 1
ATOM 686 C CA . ASN A 1 87 ? 1.866 -6.667 -24.963 1.00 88.81 87 ASN A CA 1
ATOM 687 C C . ASN A 1 87 ? 1.307 -5.244 -24.951 1.00 88.81 87 ASN A C 1
ATOM 689 O O . ASN A 1 87 ? 1.741 -4.377 -25.710 1.00 88.81 87 ASN A O 1
ATOM 693 N N . THR A 1 88 ? 0.398 -4.978 -24.017 1.00 91.75 88 THR A N 1
ATOM 694 C CA . THR A 1 88 ? -0.078 -3.619 -23.751 1.00 91.75 88 THR A CA 1
ATOM 695 C C . THR A 1 88 ? 0.926 -2.890 -22.862 1.00 91.75 88 THR A C 1
ATOM 697 O O . THR A 1 88 ? 1.421 -3.451 -21.882 1.00 91.75 88 THR A O 1
ATOM 700 N N . LEU A 1 89 ? 1.225 -1.633 -23.181 1.00 90.88 89 LEU A N 1
ATOM 701 C CA . LEU A 1 89 ? 2.170 -0.807 -22.434 1.00 90.88 89 LEU A CA 1
ATOM 702 C C . LEU A 1 89 ? 1.455 0.376 -21.778 1.00 90.88 89 LEU A C 1
ATOM 704 O O . LEU A 1 89 ? 0.506 0.929 -22.330 1.00 90.88 89 LEU A O 1
ATOM 708 N N . HIS A 1 90 ? 1.925 0.764 -20.599 1.00 89.06 90 HIS A N 1
ATOM 709 C CA . HIS A 1 90 ? 1.658 2.064 -20.001 1.00 89.06 90 HIS A CA 1
ATOM 710 C C . HIS A 1 90 ? 2.772 3.015 -20.391 1.00 89.06 90 HIS A C 1
ATOM 712 O O . HIS A 1 90 ? 3.930 2.718 -20.116 1.00 89.06 90 HIS A O 1
ATOM 718 N N . GLU A 1 91 ? 2.422 4.135 -21.006 1.00 87.88 91 GLU A N 1
ATOM 719 C CA . GLU A 1 91 ? 3.368 5.207 -21.280 1.00 87.88 91 GLU A CA 1
ATOM 720 C C . GLU A 1 91 ? 3.514 6.123 -20.065 1.00 87.88 91 GLU A C 1
ATOM 722 O O . GLU A 1 91 ? 2.565 6.374 -19.319 1.00 87.88 91 GLU A O 1
ATOM 727 N N . ILE A 1 92 ? 4.745 6.569 -19.859 1.00 83.25 92 ILE A N 1
ATOM 728 C CA . ILE A 1 92 ? 5.205 7.341 -18.717 1.00 83.25 92 ILE A CA 1
ATOM 729 C C . ILE A 1 92 ? 6.008 8.509 -19.271 1.00 83.25 92 ILE A C 1
ATOM 731 O O . ILE A 1 92 ? 7.044 8.278 -19.891 1.00 83.25 92 ILE A O 1
ATOM 735 N N . SER A 1 93 ? 5.557 9.743 -19.049 1.00 82.25 93 SER A N 1
ATOM 736 C CA . SER A 1 93 ? 6.255 10.938 -19.530 1.00 82.25 93 SER A CA 1
ATOM 737 C C . SER A 1 93 ? 6.202 12.062 -18.505 1.00 82.25 93 SER A C 1
ATOM 739 O O . SER A 1 93 ? 5.112 12.564 -18.269 1.00 82.25 93 SER A O 1
ATOM 741 N N . PHE A 1 94 ? 7.348 12.472 -17.955 1.00 76.25 94 PHE A N 1
ATOM 742 C CA . PHE A 1 94 ? 7.425 13.555 -16.963 1.00 76.25 94 PHE A CA 1
ATOM 743 C C . PHE A 1 94 ? 8.669 14.437 -17.178 1.00 76.25 94 PHE A C 1
ATOM 745 O O . PHE A 1 94 ? 9.707 13.940 -17.632 1.00 76.25 94 PHE A O 1
ATOM 752 N N . PRO A 1 95 ? 8.639 15.720 -16.778 1.00 78.00 95 PRO A N 1
ATOM 753 C CA . PRO A 1 95 ? 9.812 16.587 -16.808 1.00 78.00 95 PRO A CA 1
ATOM 754 C C . PRO A 1 95 ? 10.749 16.325 -15.613 1.00 78.00 95 PRO A C 1
ATOM 756 O O . PRO A 1 95 ? 10.343 16.347 -14.450 1.00 78.00 95 PRO A O 1
ATOM 759 N N . PHE A 1 96 ? 12.046 16.146 -15.866 1.00 73.75 96 PHE A N 1
ATOM 760 C CA . PHE A 1 96 ? 13.084 16.027 -14.838 1.00 73.75 96 PHE A CA 1
ATOM 761 C C . PHE A 1 96 ? 14.387 16.697 -15.261 1.00 73.75 96 PHE A C 1
ATOM 763 O O . PHE A 1 96 ? 14.892 16.484 -16.360 1.00 73.75 96 PHE A O 1
ATOM 770 N N . ASN A 1 97 ? 14.958 17.523 -14.378 1.00 77.38 97 ASN A N 1
ATOM 771 C CA . ASN A 1 97 ? 16.178 18.286 -14.667 1.00 77.38 97 ASN A CA 1
ATOM 772 C C . ASN A 1 97 ? 16.110 19.045 -16.014 1.00 77.38 97 ASN A C 1
ATOM 774 O O . ASN A 1 97 ? 17.094 19.097 -16.747 1.00 77.38 97 ASN A O 1
ATOM 778 N N . LYS A 1 98 ? 14.946 19.644 -16.327 1.00 80.06 98 LYS A N 1
ATOM 779 C CA . LYS A 1 98 ? 14.661 20.370 -17.586 1.00 80.06 98 LYS A CA 1
ATOM 780 C C . LYS A 1 98 ? 14.684 19.499 -18.855 1.00 80.06 98 LYS A C 1
ATOM 782 O O . LYS A 1 98 ? 14.872 20.026 -19.946 1.00 80.06 98 LYS A O 1
ATOM 787 N N . ARG A 1 99 ? 14.523 18.182 -18.718 1.00 81.25 99 ARG A N 1
ATOM 788 C CA . ARG A 1 99 ? 14.385 17.236 -19.829 1.00 81.25 99 ARG A CA 1
ATOM 789 C C . ARG A 1 99 ? 13.111 16.432 -19.646 1.00 81.25 99 ARG A C 1
ATOM 791 O O . ARG A 1 99 ? 12.830 16.008 -18.528 1.00 81.25 99 ARG A O 1
ATOM 798 N N . ASP A 1 100 ? 12.396 16.186 -20.731 1.00 82.56 100 ASP A N 1
ATOM 799 C CA . ASP A 1 100 ? 11.264 15.270 -20.699 1.00 82.56 100 ASP A CA 1
ATOM 800 C C . ASP A 1 100 ? 11.776 13.841 -20.771 1.00 82.56 100 ASP A C 1
ATOM 802 O O . ASP A 1 100 ? 12.613 13.473 -21.601 1.00 82.56 100 ASP A O 1
ATOM 806 N N . ILE A 1 101 ? 11.313 13.050 -19.820 1.00 79.62 101 ILE A N 1
ATOM 807 C CA . ILE A 1 101 ? 11.714 11.675 -19.649 1.00 79.62 101 ILE A CA 1
ATOM 808 C C . ILE A 1 101 ? 10.559 10.786 -20.079 1.00 79.62 101 ILE A C 1
ATOM 810 O O . ILE A 1 101 ? 9.488 10.867 -19.491 1.00 79.62 101 ILE A O 1
ATOM 814 N N . HIS A 1 102 ? 10.814 9.900 -21.044 1.00 84.31 102 HIS A N 1
ATOM 815 C CA . HIS A 1 102 ? 9.850 8.923 -21.543 1.00 84.31 102 HIS A CA 1
ATOM 816 C C . HIS A 1 102 ? 10.237 7.501 -21.134 1.00 84.31 102 HIS A C 1
ATOM 818 O O . HIS A 1 102 ? 11.400 7.106 -21.232 1.00 84.31 102 HIS A O 1
ATOM 824 N N . ALA A 1 103 ? 9.256 6.726 -20.689 1.00 85.88 103 ALA A N 1
ATOM 825 C CA . ALA A 1 103 ? 9.392 5.308 -20.406 1.00 85.88 103 ALA A CA 1
ATOM 826 C C . ALA A 1 103 ? 8.078 4.568 -20.655 1.00 85.88 103 ALA A C 1
ATOM 828 O O . ALA A 1 103 ? 7.007 5.162 -20.772 1.00 85.88 103 ALA A O 1
ATOM 829 N N . TRP A 1 104 ? 8.166 3.243 -20.683 1.00 88.75 104 TRP A N 1
ATOM 830 C CA . TRP A 1 104 ? 7.013 2.366 -20.778 1.00 88.75 104 TRP A CA 1
ATOM 831 C C . TRP A 1 104 ? 7.079 1.257 -19.732 1.00 88.75 104 TRP A C 1
ATOM 833 O O . TRP A 1 104 ? 8.150 0.724 -19.438 1.00 88.75 104 TRP A O 1
ATOM 843 N N . CYS A 1 105 ? 5.922 0.871 -19.199 1.00 90.06 105 CYS A N 1
ATOM 844 C CA . CYS A 1 105 ? 5.772 -0.302 -18.343 1.00 90.06 105 CYS A CA 1
ATOM 845 C C . CYS A 1 105 ? 4.852 -1.329 -18.985 1.00 90.06 105 CYS A C 1
ATOM 847 O O . CYS A 1 105 ? 3.760 -1.004 -19.449 1.00 90.06 105 CYS A O 1
ATOM 849 N N . VAL A 1 106 ? 5.264 -2.594 -18.967 1.00 89.81 106 VAL A N 1
ATOM 850 C CA . VAL A 1 106 ? 4.436 -3.689 -19.484 1.00 89.81 106 VAL A CA 1
ATOM 851 C C . VAL A 1 106 ? 3.229 -3.909 -18.574 1.00 89.81 106 VAL A C 1
ATOM 853 O O . VAL A 1 106 ? 3.396 -4.182 -17.382 1.00 89.81 106 VAL A O 1
ATOM 856 N N . ARG A 1 107 ? 2.012 -3.846 -19.128 1.00 91.75 107 ARG A N 1
ATOM 857 C CA . ARG A 1 107 ? 0.792 -4.214 -18.402 1.00 91.75 107 ARG A CA 1
ATOM 858 C C . ARG A 1 107 ? 0.816 -5.684 -18.041 1.00 91.75 107 ARG A C 1
ATOM 860 O O . ARG A 1 107 ? 1.156 -6.542 -18.851 1.00 91.75 107 ARG A O 1
ATOM 867 N N . HIS A 1 108 ? 0.422 -5.972 -16.806 1.00 90.44 108 HIS A N 1
ATOM 868 C CA . HIS A 1 108 ? 0.386 -7.343 -16.332 1.00 90.44 108 HIS A CA 1
ATOM 869 C C . HIS A 1 108 ? -0.972 -8.028 -16.537 1.00 90.44 108 HIS A C 1
ATOM 871 O O . HIS A 1 108 ? -1.037 -9.234 -16.358 1.00 90.44 108 HIS A O 1
ATOM 877 N N . ASP A 1 109 ? -2.058 -7.299 -16.835 1.00 89.56 109 ASP A N 1
ATOM 878 C CA . ASP A 1 109 ? -3.417 -7.832 -17.091 1.00 89.56 109 ASP A CA 1
ATOM 879 C C . ASP A 1 109 ? -3.874 -8.909 -16.085 1.00 89.56 109 ASP A C 1
ATOM 881 O O . ASP A 1 109 ? -4.450 -9.936 -16.420 1.00 89.56 109 ASP A O 1
ATOM 885 N N . ASN A 1 110 ? -3.539 -8.694 -14.812 1.00 88.88 110 ASN A N 1
ATOM 886 C CA . ASN A 1 110 ? -3.617 -9.662 -13.709 1.00 88.88 110 ASN A CA 1
ATOM 887 C C . ASN A 1 110 ? -2.942 -11.043 -13.880 1.00 88.88 110 ASN A C 1
ATOM 889 O O . ASN A 1 110 ? -2.983 -11.825 -12.928 1.00 88.88 110 ASN A O 1
ATOM 893 N N . GLN A 1 111 ? -2.228 -11.298 -14.973 1.00 89.81 111 GLN A N 1
ATOM 894 C CA . GLN A 1 111 ? -1.448 -12.511 -15.229 1.00 89.81 111 GLN A CA 1
ATOM 895 C C . GLN A 1 111 ? -0.178 -12.553 -14.371 1.00 89.81 111 GLN A C 1
ATOM 897 O O . GLN A 1 111 ? 0.560 -11.568 -14.268 1.00 89.81 111 GLN A O 1
ATOM 902 N N . LEU A 1 112 ? 0.073 -13.686 -13.710 1.00 87.56 112 LEU A N 1
ATOM 903 C CA . LEU A 1 112 ? 1.164 -13.812 -12.741 1.00 87.56 112 LEU A CA 1
ATOM 904 C C . LEU A 1 112 ? 2.540 -13.747 -13.411 1.00 87.56 112 LEU A C 1
ATOM 906 O O . LEU A 1 112 ? 3.460 -13.173 -12.832 1.00 87.56 112 LEU A O 1
ATOM 910 N N . GLU A 1 113 ? 2.664 -14.280 -14.625 1.00 87.25 113 GLU A N 1
ATOM 911 C CA . GLU A 1 113 ? 3.911 -14.329 -15.398 1.00 87.25 113 GLU A CA 1
ATOM 912 C C . GLU A 1 113 ? 4.357 -12.924 -15.828 1.00 87.25 113 GLU A C 1
ATOM 914 O O . GLU A 1 113 ? 5.547 -12.613 -15.913 1.00 87.25 113 GLU A O 1
ATOM 919 N N . LYS A 1 114 ? 3.386 -12.034 -16.062 1.00 89.44 114 LYS A N 1
ATOM 920 C CA . LYS A 1 114 ? 3.645 -10.658 -16.493 1.00 89.44 114 LYS A CA 1
ATOM 921 C C . LYS A 1 114 ? 3.922 -9.706 -15.334 1.00 89.44 114 LYS A C 1
ATOM 923 O O . LYS A 1 114 ? 4.555 -8.666 -15.547 1.00 89.44 114 LYS A O 1
ATOM 928 N N . LYS A 1 115 ? 3.488 -10.040 -14.114 1.00 92.38 115 LYS A N 1
ATOM 929 C CA . LYS A 1 115 ? 3.712 -9.194 -12.937 1.00 92.38 115 LYS A CA 1
ATOM 930 C C . LYS A 1 115 ? 5.198 -9.115 -12.595 1.00 92.38 115 LYS A C 1
ATOM 932 O O . LYS A 1 115 ? 5.927 -10.104 -12.621 1.00 92.38 115 LYS A O 1
ATOM 937 N N . GLY A 1 116 ? 5.637 -7.916 -12.250 1.00 91.25 116 GLY A N 1
ATOM 938 C CA . GLY A 1 116 ? 6.959 -7.665 -11.713 1.00 91.25 116 GLY A CA 1
ATOM 939 C C . GLY A 1 116 ? 7.086 -8.108 -10.258 1.00 91.25 116 GLY A C 1
ATOM 940 O O . GLY A 1 116 ? 6.103 -8.275 -9.529 1.00 91.25 116 GLY A O 1
ATOM 941 N N . LEU A 1 117 ? 8.326 -8.261 -9.814 1.00 90.31 117 LEU A N 1
ATOM 942 C CA . LEU A 1 117 ? 8.713 -8.648 -8.468 1.00 90.31 117 LEU A CA 1
ATOM 943 C C . LEU A 1 117 ? 8.062 -7.744 -7.415 1.00 90.31 117 LEU A C 1
ATOM 945 O O . LEU A 1 117 ? 7.527 -8.246 -6.426 1.00 90.31 117 LEU A O 1
ATOM 949 N N . TYR A 1 118 ? 8.064 -6.428 -7.638 1.00 89.88 118 TYR A N 1
ATOM 950 C CA . TYR A 1 118 ? 7.525 -5.450 -6.690 1.00 89.88 118 TYR A CA 1
ATOM 951 C C . TYR A 1 118 ? 6.008 -5.607 -6.499 1.00 89.88 118 TYR A C 1
ATOM 953 O O . TYR A 1 118 ? 5.593 -5.827 -5.356 1.00 89.88 118 TYR A O 1
ATOM 961 N N . PRO A 1 119 ? 5.178 -5.574 -7.564 1.00 92.62 119 PRO A N 1
ATOM 962 C CA . PRO A 1 119 ? 3.748 -5.859 -7.480 1.00 92.62 119 PRO A CA 1
ATOM 963 C C . PRO A 1 119 ? 3.406 -7.144 -6.731 1.00 92.62 119 PRO A C 1
ATOM 965 O O . PRO A 1 119 ? 2.486 -7.151 -5.920 1.00 92.62 119 PRO A O 1
ATOM 968 N N . ILE A 1 120 ? 4.151 -8.227 -6.962 1.00 92.88 120 ILE A N 1
ATOM 969 C CA . ILE A 1 120 ? 3.901 -9.508 -6.288 1.00 92.88 120 ILE A CA 1
ATOM 970 C C . ILE A 1 120 ? 4.158 -9.399 -4.788 1.00 92.88 120 ILE A C 1
ATOM 972 O O . ILE A 1 120 ? 3.284 -9.731 -3.989 1.00 92.88 120 ILE A O 1
ATOM 976 N N . VAL A 1 121 ? 5.336 -8.908 -4.398 1.00 92.69 121 VAL A N 1
ATOM 977 C CA . VAL A 1 121 ? 5.695 -8.795 -2.978 1.00 92.69 121 VAL A CA 1
ATOM 978 C C . VAL A 1 121 ? 4.728 -7.859 -2.257 1.00 92.69 121 VAL A C 1
ATOM 980 O O . VAL A 1 121 ? 4.279 -8.150 -1.147 1.00 92.69 121 VAL A O 1
ATOM 983 N N . LEU A 1 122 ? 4.367 -6.744 -2.894 1.00 93.12 122 LEU A N 1
ATOM 984 C CA . LEU A 1 122 ? 3.404 -5.801 -2.343 1.00 93.12 122 LEU A CA 1
ATOM 985 C C . LEU A 1 122 ? 2.001 -6.392 -2.249 1.00 93.12 122 LEU A C 1
ATOM 987 O O . LEU A 1 122 ? 1.329 -6.118 -1.258 1.00 93.12 122 LEU A O 1
ATOM 991 N N . LYS A 1 123 ? 1.574 -7.229 -3.201 1.00 94.00 123 LYS A N 1
ATOM 992 C CA . LYS A 1 123 ? 0.269 -7.896 -3.144 1.00 94.00 123 LYS A CA 1
ATOM 993 C C . LYS A 1 123 ? 0.176 -8.830 -1.945 1.00 94.00 123 LYS A C 1
ATOM 995 O O . LYS A 1 123 ? -0.814 -8.778 -1.218 1.00 94.00 123 LYS A O 1
ATOM 1000 N N . ASP A 1 124 ? 1.224 -9.603 -1.680 1.00 94.06 124 ASP A N 1
ATOM 1001 C CA . ASP A 1 124 ? 1.271 -10.499 -0.523 1.00 94.06 124 ASP A CA 1
ATOM 1002 C C . ASP A 1 124 ? 1.250 -9.721 0.799 1.00 94.06 124 ASP A C 1
ATOM 1004 O O . ASP A 1 124 ? 0.504 -10.061 1.721 1.00 94.06 124 ASP A O 1
ATOM 1008 N N . LEU A 1 125 ? 2.028 -8.638 0.897 1.00 94.31 125 LEU A N 1
ATOM 1009 C CA . LEU A 1 125 ? 2.020 -7.760 2.072 1.00 94.31 125 LEU A CA 1
ATOM 1010 C C . LEU A 1 125 ? 0.668 -7.056 2.256 1.00 94.31 125 LEU A C 1
ATOM 1012 O O . LEU A 1 125 ? 0.182 -6.943 3.384 1.00 94.31 125 LEU A O 1
ATOM 1016 N N . PHE A 1 126 ? 0.046 -6.617 1.160 1.00 94.25 126 PHE A N 1
ATOM 1017 C CA . PHE A 1 126 ? -1.265 -5.978 1.165 1.00 94.25 126 PHE A CA 1
ATOM 1018 C C . PHE A 1 126 ? -2.339 -6.946 1.660 1.00 94.25 126 PHE A C 1
ATOM 1020 O O . PHE A 1 126 ? -3.093 -6.598 2.564 1.00 94.25 126 PHE A O 1
ATOM 1027 N N . ASN A 1 127 ? -2.368 -8.176 1.142 1.00 94.94 127 ASN A N 1
ATOM 1028 C CA . ASN A 1 127 ? -3.331 -9.197 1.554 1.00 94.94 127 ASN A CA 1
ATOM 1029 C C . ASN A 1 127 ? -3.195 -9.531 3.050 1.00 94.94 127 ASN A C 1
ATOM 1031 O O . ASN A 1 127 ? -4.194 -9.536 3.768 1.00 94.94 127 ASN A O 1
ATOM 1035 N N . LYS A 1 128 ? -1.961 -9.692 3.555 1.00 95.44 128 LYS A N 1
ATOM 1036 C CA . LYS A 1 128 ? -1.703 -9.866 5.000 1.00 95.44 128 LYS A CA 1
ATOM 1037 C C . LYS A 1 128 ? -2.230 -8.690 5.821 1.00 95.44 128 LYS A C 1
ATOM 1039 O O . LYS A 1 128 ? -2.789 -8.869 6.900 1.00 95.44 128 LYS A O 1
ATOM 1044 N N . ARG A 1 129 ? -2.067 -7.464 5.317 1.00 95.31 129 ARG A N 1
ATOM 1045 C CA . ARG A 1 129 ? -2.583 -6.264 5.981 1.00 95.31 129 ARG A CA 1
ATOM 1046 C C . ARG A 1 129 ? -4.113 -6.214 5.969 1.00 95.31 129 ARG A C 1
ATOM 1048 O O . ARG A 1 129 ? -4.694 -5.810 6.973 1.00 95.31 129 ARG A O 1
ATOM 1055 N N . VAL A 1 130 ? -4.760 -6.619 4.875 1.00 94.50 130 VAL A N 1
ATOM 1056 C CA . VAL A 1 130 ? -6.227 -6.712 4.781 1.00 94.50 130 VAL A CA 1
ATOM 1057 C C . VAL A 1 130 ? -6.763 -7.686 5.823 1.00 94.50 130 VAL A C 1
ATOM 1059 O O . VAL A 1 130 ? -7.665 -7.322 6.570 1.00 94.50 130 VAL A O 1
ATOM 1062 N N . GLU A 1 131 ? -6.159 -8.867 5.950 1.00 96.06 131 GLU A N 1
ATOM 1063 C CA . GLU A 1 131 ? -6.548 -9.856 6.959 1.00 96.06 131 GLU A CA 1
ATOM 1064 C C . GLU A 1 131 ? -6.482 -9.282 8.385 1.00 96.06 131 GLU A C 1
ATOM 1066 O O . GLU A 1 131 ? -7.441 -9.387 9.155 1.00 96.06 131 GLU A O 1
ATOM 1071 N N . LEU A 1 132 ? -5.381 -8.601 8.724 1.00 96.06 132 LEU A N 1
ATOM 1072 C CA . LEU A 1 132 ? -5.232 -7.938 10.021 1.00 96.06 132 LEU A CA 1
ATOM 1073 C C . LEU A 1 132 ? -6.281 -6.841 10.231 1.00 96.06 132 LEU A C 1
ATOM 1075 O O . LEU A 1 132 ? -6.836 -6.742 11.321 1.00 96.06 132 LEU A O 1
ATOM 1079 N N . LYS A 1 133 ? -6.587 -6.039 9.202 1.00 94.88 133 LYS A N 1
ATOM 1080 C CA . LYS A 1 133 ? -7.620 -4.993 9.281 1.00 94.88 133 LYS A CA 1
ATOM 1081 C C . LYS A 1 133 ? -9.020 -5.572 9.477 1.00 94.88 133 LYS A C 1
ATOM 1083 O O . LYS A 1 133 ? -9.795 -4.991 10.229 1.00 94.88 133 LYS A O 1
ATOM 1088 N N . THR A 1 134 ? -9.341 -6.701 8.848 1.00 95.94 134 THR A N 1
ATOM 1089 C CA . THR A 1 134 ? -10.629 -7.384 9.040 1.00 95.94 134 THR A CA 1
ATOM 1090 C C . THR A 1 134 ? -10.778 -7.860 10.484 1.00 95.94 134 THR A C 1
ATOM 1092 O O . THR A 1 134 ? -11.795 -7.589 11.125 1.00 95.94 134 THR A O 1
ATOM 1095 N N . ARG A 1 135 ? -9.733 -8.491 11.039 1.00 95.94 135 ARG A N 1
ATOM 1096 C CA . ARG A 1 135 ? -9.706 -8.897 12.454 1.00 95.94 135 ARG A CA 1
ATOM 1097 C C . ARG A 1 135 ? -9.812 -7.683 13.383 1.00 95.94 135 ARG A C 1
ATOM 1099 O O . ARG A 1 135 ? -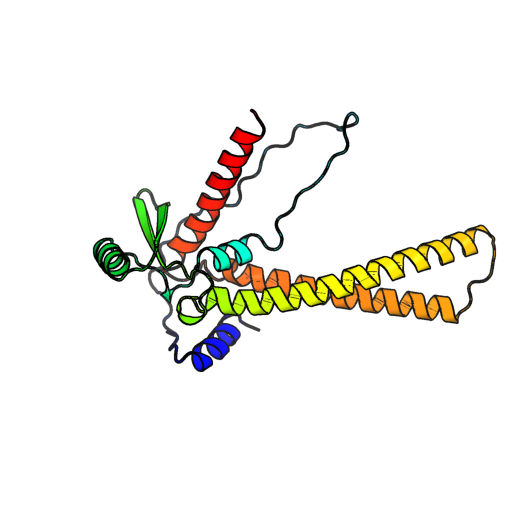10.639 -7.689 14.292 1.00 95.94 135 ARG A O 1
ATOM 1106 N N . LEU A 1 136 ? -9.062 -6.617 13.103 1.00 95.50 136 LEU A N 1
ATOM 1107 C CA . LEU A 1 136 ? -9.098 -5.370 13.870 1.00 95.50 136 LEU A CA 1
ATOM 1108 C C . LEU A 1 136 ? -10.496 -4.736 13.879 1.00 95.50 136 LEU A C 1
ATOM 1110 O O . LEU A 1 136 ? -10.974 -4.340 14.934 1.00 95.50 136 LEU A O 1
ATOM 1114 N N . ALA A 1 137 ? -11.188 -4.702 12.736 1.00 95.31 137 ALA A N 1
ATOM 1115 C CA . ALA A 1 137 ? -12.555 -4.192 12.649 1.00 95.31 137 ALA A CA 1
ATOM 1116 C C . ALA A 1 137 ? -13.534 -5.016 13.502 1.00 95.31 137 ALA A C 1
ATOM 1118 O O . ALA A 1 137 ? -14.395 -4.451 14.177 1.00 95.31 137 ALA A O 1
ATOM 1119 N N . SER A 1 138 ? -13.391 -6.346 13.510 1.00 95.50 138 SER A N 1
ATOM 1120 C CA . SER A 1 138 ? -14.221 -7.216 14.353 1.00 95.50 138 SER A CA 1
ATOM 1121 C C . SER A 1 138 ? -13.982 -6.982 15.852 1.00 95.50 138 SER A C 1
ATOM 1123 O O . SER A 1 138 ? -14.942 -6.894 16.617 1.00 95.50 138 SER A O 1
ATOM 1125 N N . LEU A 1 139 ? -12.721 -6.799 16.263 1.00 94.56 139 LEU A N 1
ATOM 1126 C CA . LEU A 1 139 ? -12.356 -6.482 17.646 1.00 94.56 139 LEU A CA 1
ATOM 1127 C C . LEU A 1 139 ? -12.790 -5.074 18.049 1.00 94.56 139 LEU A C 1
ATOM 1129 O O . LEU A 1 139 ? -13.260 -4.893 19.165 1.00 94.56 139 LEU A O 1
ATOM 1133 N N . GLY A 1 140 ? -12.708 -4.099 17.142 1.00 94.50 140 GLY A N 1
ATOM 1134 C CA . GLY A 1 140 ? -13.183 -2.735 17.374 1.00 94.50 140 GLY A CA 1
ATOM 1135 C C . GLY A 1 140 ? -14.669 -2.695 17.735 1.00 94.50 140 GLY A C 1
ATOM 1136 O O . GLY A 1 140 ? -15.039 -2.058 18.718 1.00 94.50 140 GLY A O 1
ATOM 1137 N N . LYS A 1 141 ? -15.508 -3.461 17.021 1.00 95.31 141 LYS A N 1
ATOM 1138 C CA . LYS A 1 141 ? -16.942 -3.591 17.341 1.00 95.31 141 LYS A CA 1
ATOM 1139 C C . LYS A 1 141 ? -17.169 -4.171 18.740 1.00 95.31 141 LYS A C 1
ATOM 1141 O O . LYS A 1 141 ? -17.961 -3.625 19.502 1.00 95.31 141 LYS A O 1
ATOM 1146 N N . LYS A 1 142 ? -16.453 -5.246 19.096 1.00 93.94 142 LYS A N 1
ATOM 1147 C CA . LYS A 1 142 ? -16.543 -5.868 20.431 1.00 93.94 142 LYS A CA 1
ATOM 1148 C C . LYS A 1 142 ? -16.076 -4.918 21.538 1.00 93.94 142 LYS A C 1
ATOM 1150 O O . LYS A 1 142 ? -16.756 -4.777 22.551 1.00 93.94 142 LYS A O 1
ATOM 1155 N N . LYS A 1 143 ? -14.952 -4.227 21.320 1.00 93.44 143 LYS A N 1
ATOM 1156 C CA . LYS A 1 143 ? -14.393 -3.212 22.225 1.00 93.44 143 LYS A CA 1
ATOM 1157 C C . LYS A 1 143 ? -15.396 -2.087 22.485 1.00 93.44 143 LYS A C 1
ATOM 1159 O O . LYS A 1 143 ? -15.602 -1.715 23.634 1.00 93.44 143 LYS A O 1
ATOM 1164 N N . GLU A 1 144 ? -16.051 -1.577 21.442 1.00 93.94 144 GLU A N 1
ATOM 1165 C CA . GLU A 1 144 ? -17.066 -0.526 21.573 1.00 93.94 144 GLU A CA 1
ATOM 1166 C C . GLU A 1 144 ? -18.305 -1.011 22.342 1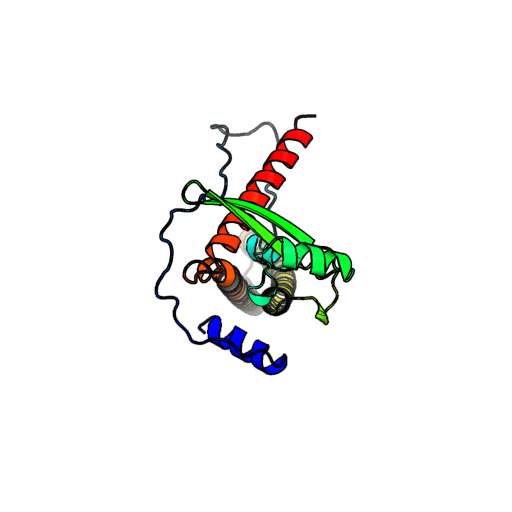.00 93.94 144 GLU A C 1
ATOM 1168 O O . GLU A 1 144 ? -18.790 -0.316 23.235 1.00 93.94 144 GLU A O 1
ATOM 1173 N N . GLN A 1 145 ? -18.801 -2.213 22.033 1.00 93.06 145 GLN A N 1
ATOM 1174 C CA . GLN A 1 145 ? -19.951 -2.809 22.720 1.00 93.06 145 GLN A CA 1
ATOM 1175 C C . GLN A 1 145 ? -19.688 -2.994 24.218 1.00 93.06 145 GLN A C 1
ATOM 1177 O O . GLN A 1 145 ? -20.478 -2.530 25.040 1.00 93.06 145 GLN A O 1
ATOM 1182 N N . LEU A 1 146 ? -18.559 -3.607 24.582 1.00 91.31 146 LEU A N 1
ATOM 1183 C CA . LEU A 1 146 ? -18.167 -3.783 25.983 1.00 91.31 146 LEU A CA 1
ATOM 1184 C C . LEU A 1 146 ? -17.920 -2.442 26.679 1.00 91.31 146 LEU A C 1
ATOM 1186 O O . LEU A 1 146 ? -18.353 -2.258 27.814 1.00 91.31 146 LEU A O 1
ATOM 1190 N N . GLY A 1 147 ? -17.300 -1.482 25.988 1.00 91.00 147 GLY A N 1
ATOM 1191 C CA . GLY A 1 147 ? -17.100 -0.129 26.504 1.00 91.00 147 GLY A CA 1
ATOM 1192 C C . GLY A 1 147 ? -18.418 0.543 26.898 1.00 91.00 147 GLY A C 1
ATOM 1193 O O . GLY A 1 147 ? -18.515 1.097 27.991 1.00 91.00 147 GLY A O 1
ATOM 1194 N N . LYS A 1 148 ? -19.463 0.423 26.067 1.00 92.44 148 LYS A N 1
ATOM 1195 C CA . LYS A 1 148 ? -20.809 0.937 26.381 1.00 92.44 148 LYS A CA 1
ATOM 1196 C C . LYS A 1 148 ? -21.409 0.256 27.611 1.00 92.44 148 LYS A C 1
ATOM 1198 O O . LYS A 1 148 ? -21.901 0.945 28.499 1.00 92.44 148 LYS A O 1
ATOM 1203 N N . VAL A 1 149 ? -21.323 -1.074 27.697 1.00 90.19 149 VAL A N 1
ATOM 1204 C CA . VAL A 1 149 ? -21.832 -1.841 28.851 1.00 90.19 149 VAL A CA 1
ATOM 1205 C C . VAL A 1 149 ? -21.141 -1.410 30.148 1.00 90.19 149 VAL A C 1
ATOM 1207 O O . VAL A 1 149 ? -21.811 -1.175 31.154 1.00 90.19 149 VAL A O 1
ATOM 1210 N N . ILE A 1 150 ? -19.816 -1.254 30.116 1.00 89.44 150 ILE A N 1
ATOM 1211 C CA . ILE A 1 150 ? -19.012 -0.812 31.261 1.00 89.44 150 ILE A CA 1
ATOM 1212 C C . ILE A 1 150 ? -19.391 0.615 31.676 1.00 89.44 150 ILE A C 1
ATOM 1214 O O . ILE A 1 150 ? -19.602 0.859 32.864 1.00 89.44 150 ILE A O 1
ATOM 1218 N N . SER A 1 151 ? -19.513 1.548 30.727 1.00 89.81 151 SER A N 1
ATOM 1219 C CA . SER A 1 151 ? -19.908 2.934 31.015 1.00 89.81 151 SER A CA 1
ATOM 1220 C C . SER A 1 151 ? -21.307 3.013 31.627 1.00 89.81 151 SER A C 1
ATOM 1222 O O . SER A 1 151 ? -21.473 3.605 32.691 1.00 89.81 151 SER A O 1
ATOM 1224 N N . SER A 1 152 ? -22.293 2.322 31.047 1.00 89.25 152 SER A N 1
ATOM 1225 C CA . SER A 1 152 ? -23.655 2.287 31.593 1.00 89.25 152 SER A CA 1
ATOM 1226 C C . SER A 1 152 ? -23.735 1.615 32.969 1.00 89.25 152 SER A C 1
ATOM 1228 O O . SER A 1 152 ? -24.570 1.989 33.793 1.00 89.25 152 SER A O 1
ATOM 1230 N N . ALA A 1 153 ? -22.889 0.619 33.255 1.00 86.94 153 ALA A N 1
ATOM 1231 C CA . ALA A 1 153 ? -22.819 0.006 34.582 1.00 86.94 153 ALA A CA 1
ATOM 1232 C C . ALA A 1 153 ? -22.257 0.977 35.635 1.00 86.94 153 ALA A C 1
ATOM 1234 O O . ALA A 1 153 ? -22.801 1.045 36.739 1.00 86.94 153 ALA A O 1
ATOM 1235 N N . LYS A 1 154 ? -21.226 1.759 35.276 1.00 86.88 154 LYS A N 1
ATOM 1236 C CA . LYS A 1 154 ? -20.639 2.798 36.141 1.00 86.88 154 LYS A CA 1
ATOM 1237 C C . LYS A 1 154 ? -21.630 3.915 36.452 1.00 86.88 154 LYS A C 1
ATOM 1239 O O . LYS A 1 154 ? -21.771 4.276 37.613 1.00 86.88 154 LYS A O 1
ATOM 1244 N N . GLU A 1 155 ? -22.352 4.407 35.446 1.00 88.69 155 GLU A N 1
ATOM 1245 C CA . GLU A 1 155 ? -23.389 5.438 35.617 1.00 88.69 155 GLU A CA 1
ATOM 1246 C C . GLU A 1 155 ? -24.504 4.989 36.571 1.00 88.69 155 GLU A C 1
ATOM 1248 O O . GLU A 1 155 ? -25.029 5.782 37.344 1.00 88.69 155 GLU A O 1
ATOM 1253 N N . ARG A 1 156 ? -24.837 3.693 36.562 1.00 88.56 156 ARG A N 1
ATOM 1254 C CA . ARG A 1 156 ? -25.840 3.091 37.455 1.00 88.56 156 ARG A CA 1
ATOM 1255 C C . ARG A 1 156 ? -25.290 2.718 38.839 1.00 88.56 156 ARG A C 1
ATOM 1257 O O . ARG A 1 156 ? -25.997 2.058 39.596 1.00 88.56 156 ARG A O 1
ATOM 1264 N N . GLY A 1 157 ? -24.034 3.054 39.148 1.00 81.75 157 GLY A N 1
ATOM 1265 C CA . GLY A 1 157 ? -23.379 2.726 40.420 1.00 81.75 157 GLY A CA 1
ATOM 1266 C C . GLY A 1 157 ? -23.175 1.225 40.661 1.00 81.75 157 GLY A C 1
ATOM 1267 O O . GLY A 1 157 ? -22.971 0.803 41.798 1.00 81.75 157 GLY A O 1
ATOM 1268 N N . LYS A 1 158 ? -23.254 0.389 39.617 1.00 84.44 158 LYS A N 1
ATOM 1269 C CA . LYS A 1 158 ? -23.119 -1.068 39.746 1.00 84.44 158 LYS A CA 1
ATOM 1270 C C . LYS A 1 158 ? -21.648 -1.474 39.737 1.00 84.44 158 LYS A C 1
ATOM 1272 O O . LYS A 1 158 ? -20.859 -0.983 38.931 1.00 84.44 158 LYS A O 1
ATOM 1277 N N . ARG A 1 159 ? -21.285 -2.435 40.594 1.00 82.69 159 ARG A N 1
ATOM 1278 C CA . ARG A 1 159 ? -19.949 -3.046 40.583 1.00 82.69 159 ARG A CA 1
ATOM 1279 C C . ARG A 1 159 ? -19.767 -3.835 39.287 1.00 82.69 159 ARG A C 1
ATOM 1281 O O . ARG A 1 159 ? -20.591 -4.685 38.958 1.00 82.69 159 ARG A O 1
ATOM 1288 N N . ILE A 1 160 ? -18.694 -3.547 38.558 1.00 82.06 160 ILE A N 1
ATOM 1289 C CA . ILE A 1 160 ? -18.346 -4.282 37.340 1.00 82.06 160 ILE A CA 1
ATOM 1290 C C . ILE A 1 160 ? -17.749 -5.636 37.749 1.00 82.06 160 ILE A C 1
ATOM 1292 O O . ILE A 1 160 ? -16.814 -5.652 38.555 1.00 82.06 160 ILE A O 1
ATOM 1296 N N . PRO A 1 161 ? -18.259 -6.758 37.215 1.00 86.06 161 PRO A N 1
ATOM 1297 C CA . PRO A 1 161 ? -17.643 -8.066 37.383 1.00 86.06 161 PRO A CA 1
ATOM 1298 C C . PRO A 1 161 ? -16.181 -8.065 36.933 1.00 86.06 161 PRO A C 1
ATOM 1300 O O . PRO A 1 161 ? -15.849 -7.572 35.855 1.00 86.06 161 PRO A O 1
ATOM 1303 N N . GLU A 1 162 ? -15.310 -8.664 37.738 1.00 88.06 162 GLU A N 1
ATOM 1304 C CA . GLU A 1 162 ? -13.878 -8.740 37.442 1.00 88.06 162 GLU A CA 1
ATOM 1305 C C . GLU A 1 162 ? -13.595 -9.504 36.140 1.00 88.06 162 GLU A C 1
ATOM 1307 O O . GLU A 1 162 ? -12.749 -9.090 35.353 1.00 88.06 162 GLU A O 1
ATOM 1312 N N . SER A 1 163 ? -14.401 -10.528 35.839 1.00 87.94 163 SER A N 1
ATOM 1313 C CA . SER A 1 163 ? -14.364 -11.261 34.567 1.00 87.94 163 SER A CA 1
ATOM 1314 C C . SER A 1 163 ? -14.570 -10.360 33.345 1.00 87.94 163 SER A C 1
ATOM 1316 O O . SER A 1 163 ? -13.818 -10.462 32.379 1.00 87.94 163 SER A O 1
ATOM 1318 N N . LEU A 1 164 ? -15.534 -9.434 33.398 1.00 88.19 164 LEU A N 1
ATOM 1319 C CA . LEU A 1 164 ? -15.794 -8.485 32.309 1.00 88.19 164 LEU A CA 1
ATOM 1320 C C . LEU A 1 164 ? -14.658 -7.469 32.157 1.00 88.19 164 LEU A C 1
ATOM 1322 O O . LEU A 1 164 ? -14.330 -7.070 31.041 1.00 88.19 164 LEU A O 1
ATOM 1326 N N . ASN A 1 165 ? -14.039 -7.054 33.265 1.00 87.44 165 ASN A N 1
ATOM 1327 C CA . ASN A 1 165 ? -12.899 -6.143 33.217 1.00 87.44 165 ASN A CA 1
ATOM 1328 C C . ASN A 1 165 ? -11.653 -6.816 32.610 1.00 87.44 165 ASN A C 1
ATOM 1330 O O . ASN A 1 165 ? -10.934 -6.197 31.821 1.00 87.44 165 ASN A O 1
ATOM 1334 N N . LEU A 1 166 ? -11.423 -8.094 32.932 1.00 91.06 166 LEU A N 1
ATOM 1335 C CA . LEU A 1 166 ? -10.362 -8.908 32.335 1.00 91.06 166 LEU A CA 1
ATOM 1336 C C . LEU A 1 166 ? -10.601 -9.132 30.837 1.00 91.06 166 LEU A C 1
ATOM 1338 O O . LEU A 1 166 ? -9.686 -8.932 30.039 1.00 91.06 166 LEU A O 1
ATOM 1342 N N . GLU A 1 167 ? -11.831 -9.468 30.439 1.00 92.50 167 GLU A N 1
ATOM 1343 C CA . GLU A 1 167 ? -12.200 -9.634 29.027 1.00 92.50 167 GLU A CA 1
ATOM 1344 C C . GLU A 1 167 ? -11.986 -8.337 28.236 1.00 92.50 167 GLU A C 1
ATOM 1346 O O . GLU A 1 167 ? -11.342 -8.341 27.183 1.00 92.50 167 GLU A O 1
ATOM 1351 N N . TYR A 1 168 ? -12.459 -7.205 28.768 1.00 91.38 168 TYR A N 1
ATOM 1352 C CA . TYR A 1 168 ? -12.257 -5.899 28.146 1.00 91.38 168 TYR A CA 1
ATOM 1353 C C . TYR A 1 168 ? -10.770 -5.552 28.008 1.00 91.38 168 TYR A C 1
ATOM 1355 O O . TYR A 1 168 ? -10.346 -5.089 26.947 1.00 91.38 168 TYR A O 1
ATOM 1363 N N . SER A 1 169 ? -9.966 -5.826 29.040 1.00 92.31 169 SER A N 1
ATOM 1364 C CA . SER A 1 169 ? -8.516 -5.599 29.013 1.00 92.31 169 SER A CA 1
ATOM 1365 C C . SER A 1 169 ? -7.813 -6.473 27.970 1.00 92.31 169 SER A C 1
ATOM 1367 O O . SER A 1 169 ? -6.961 -5.977 27.234 1.00 92.31 169 SER A O 1
ATOM 1369 N N . SER A 1 170 ? -8.212 -7.743 27.840 1.00 94.50 170 SER A N 1
ATOM 1370 C CA . SER A 1 170 ? -7.685 -8.650 26.813 1.00 94.50 170 SER A CA 1
ATOM 1371 C C . SER A 1 170 ? -8.012 -8.156 25.404 1.00 94.50 170 SER A C 1
ATOM 1373 O O . SER A 1 170 ? -7.128 -8.055 24.559 1.00 94.50 170 SER A O 1
ATOM 1375 N N . ILE A 1 171 ? -9.269 -7.779 25.151 1.00 94.19 171 ILE A N 1
ATOM 1376 C CA . ILE A 1 171 ? -9.698 -7.253 23.847 1.00 94.19 171 ILE A CA 1
ATOM 1377 C C . ILE A 1 171 ? -8.973 -5.948 23.519 1.00 94.19 171 ILE A C 1
ATOM 1379 O O . ILE A 1 171 ? -8.600 -5.721 22.366 1.00 94.19 171 ILE A O 1
ATOM 1383 N N . TYR A 1 172 ? -8.773 -5.085 24.516 1.00 93.19 172 TYR A N 1
ATOM 1384 C CA . TYR A 1 172 ? -8.023 -3.847 24.353 1.00 93.19 172 TYR A CA 1
ATOM 1385 C C . TYR A 1 172 ? -6.574 -4.132 23.935 1.00 93.19 172 TYR A C 1
ATOM 1387 O O . TYR A 1 172 ? -6.095 -3.548 22.962 1.00 93.19 172 TYR A O 1
ATOM 1395 N N . PHE A 1 173 ? -5.912 -5.073 24.614 1.00 95.81 173 PHE A N 1
ATOM 1396 C CA . PHE A 1 173 ? -4.558 -5.507 24.279 1.00 95.81 173 PHE A CA 1
ATOM 1397 C C . PHE A 1 173 ? -4.472 -6.088 22.861 1.00 95.81 173 PHE A C 1
ATOM 1399 O O . PHE A 1 173 ? -3.636 -5.654 22.067 1.00 95.81 173 PHE A O 1
ATOM 1406 N N . ASP A 1 174 ? -5.367 -7.014 22.508 1.00 95.88 174 ASP A N 1
ATOM 1407 C CA . ASP A 1 174 ? -5.386 -7.641 21.184 1.00 95.88 174 ASP A CA 1
ATOM 1408 C C . ASP A 1 174 ? -5.641 -6.620 20.071 1.00 95.88 174 ASP A C 1
ATOM 1410 O O . ASP A 1 174 ? -5.009 -6.664 19.011 1.00 95.88 174 ASP A O 1
ATOM 1414 N N . HIS A 1 175 ? -6.544 -5.668 20.311 1.00 95.88 175 HIS A N 1
ATOM 1415 C CA . HIS A 1 175 ? -6.815 -4.576 19.387 1.00 95.88 175 HIS A CA 1
ATOM 1416 C C . HIS A 1 175 ? -5.549 -3.752 19.115 1.00 95.88 175 HIS A C 1
ATOM 1418 O O . HIS A 1 175 ? -5.182 -3.543 17.957 1.00 95.88 175 HIS A O 1
ATOM 1424 N N . ASP A 1 176 ? -4.852 -3.320 20.165 1.00 95.62 176 ASP A N 1
ATOM 1425 C CA . ASP A 1 176 ? -3.664 -2.473 20.039 1.00 95.62 176 ASP A CA 1
ATOM 1426 C C . ASP A 1 176 ? -2.476 -3.238 19.433 1.00 95.62 176 ASP A C 1
ATOM 1428 O O . ASP A 1 176 ? -1.712 -2.693 18.626 1.00 95.62 176 ASP A O 1
ATOM 1432 N N . TYR A 1 177 ? -2.365 -4.533 19.729 1.00 96.19 177 TYR A N 1
ATOM 1433 C CA . TYR A 1 177 ? -1.405 -5.434 19.100 1.00 96.19 177 TYR A CA 1
ATOM 1434 C C . TYR A 1 177 ? -1.635 -5.564 17.587 1.00 96.19 177 TYR A C 1
ATOM 1436 O O . TYR A 1 177 ? -0.694 -5.441 16.790 1.00 96.19 177 TYR A O 1
ATOM 1444 N N . LEU A 1 178 ? -2.883 -5.782 17.159 1.00 96.19 178 LEU A N 1
ATOM 1445 C CA . LEU A 1 178 ? -3.226 -5.873 15.739 1.00 96.19 178 LEU A CA 1
ATOM 1446 C C . LEU A 1 178 ? -3.082 -4.528 15.018 1.00 96.19 178 LEU A C 1
ATOM 1448 O O . LEU A 1 178 ? -2.589 -4.508 13.883 1.00 96.19 178 LEU A O 1
ATOM 1452 N N . ASP A 1 179 ? -3.448 -3.411 15.658 1.00 96.12 179 ASP A N 1
ATOM 1453 C CA . ASP A 1 179 ? -3.243 -2.079 15.080 1.00 96.12 179 ASP A CA 1
ATOM 1454 C C . ASP A 1 179 ? -1.746 -1.799 14.880 1.00 96.12 179 ASP A C 1
ATOM 1456 O O . ASP A 1 179 ? -1.311 -1.384 13.802 1.00 96.12 179 ASP A O 1
ATOM 1460 N N . SER A 1 180 ? -0.919 -2.146 15.866 1.00 96.62 180 SER A N 1
ATOM 1461 C CA . SER A 1 180 ? 0.538 -2.027 15.761 1.00 96.62 180 SER A CA 1
ATOM 1462 C C . SER A 1 180 ? 1.094 -2.843 14.589 1.00 96.62 180 SER A C 1
ATOM 1464 O O . SER A 1 180 ? 1.885 -2.333 13.788 1.00 96.62 180 SER A O 1
ATOM 1466 N N . LYS A 1 181 ? 0.627 -4.086 14.406 1.00 95.88 181 LYS A N 1
ATOM 1467 C CA . LYS A 1 181 ? 1.026 -4.938 13.273 1.00 95.88 181 LYS A CA 1
ATOM 1468 C C . LYS A 1 181 ? 0.620 -4.362 11.917 1.00 95.88 181 LYS A C 1
ATOM 1470 O O . LYS A 1 181 ? 1.445 -4.335 10.999 1.00 95.88 181 LYS A O 1
ATOM 1475 N N . GLN A 1 182 ? -0.623 -3.896 11.757 1.00 95.31 182 GLN A N 1
ATOM 1476 C CA . GLN A 1 182 ? -1.061 -3.346 10.467 1.00 95.31 182 GLN A CA 1
ATOM 1477 C C . GLN A 1 182 ? -0.341 -2.031 10.137 1.00 95.31 182 GLN A C 1
ATOM 1479 O O . GLN A 1 182 ? -0.019 -1.797 8.967 1.00 95.31 182 GLN A O 1
ATOM 1484 N N . ARG A 1 183 ? -0.031 -1.200 11.147 1.00 93.88 183 ARG A N 1
ATOM 1485 C CA . ARG A 1 183 ? 0.776 0.022 10.982 1.00 93.88 183 ARG A CA 1
ATOM 1486 C C . ARG A 1 183 ? 2.204 -0.302 10.568 1.00 93.88 183 ARG A C 1
ATOM 1488 O O . ARG A 1 183 ? 2.711 0.321 9.637 1.00 93.88 183 ARG A O 1
ATOM 1495 N N . ALA A 1 184 ? 2.825 -1.304 11.190 1.00 93.81 184 ALA A N 1
ATOM 1496 C CA . ALA A 1 184 ? 4.160 -1.760 10.816 1.00 93.81 184 ALA A CA 1
ATOM 1497 C C . ALA A 1 184 ? 4.204 -2.225 9.352 1.00 93.81 184 ALA A C 1
ATOM 1499 O O . ALA A 1 184 ? 5.087 -1.807 8.603 1.00 93.81 184 ALA A O 1
ATOM 1500 N N . LEU A 1 185 ? 3.210 -3.006 8.906 1.00 93.06 185 LEU A N 1
ATOM 1501 C CA . LEU A 1 185 ? 3.080 -3.386 7.495 1.00 93.06 185 LEU A CA 1
ATOM 1502 C C . LEU A 1 185 ? 2.854 -2.177 6.585 1.00 93.06 185 LEU A C 1
ATOM 1504 O O . LEU A 1 185 ? 3.485 -2.104 5.537 1.00 93.06 185 LEU A O 1
ATOM 1508 N N . LYS A 1 186 ? 2.013 -1.208 6.974 1.00 92.12 186 LYS A N 1
ATOM 1509 C CA . LYS A 1 186 ? 1.795 0.029 6.199 1.00 92.12 186 LYS A CA 1
ATOM 1510 C C . LYS A 1 186 ? 3.110 0.770 5.965 1.00 92.12 186 LYS A C 1
ATOM 1512 O O . LYS A 1 186 ? 3.427 1.102 4.826 1.00 92.12 186 LYS A O 1
ATOM 1517 N N . VAL A 1 187 ? 3.867 1.017 7.034 1.00 90.75 187 VAL A N 1
ATOM 1518 C CA . VAL A 1 187 ? 5.167 1.695 6.952 1.00 90.75 187 VAL A CA 1
ATOM 1519 C C . VAL A 1 187 ? 6.104 0.887 6.065 1.00 90.75 187 VAL A C 1
ATOM 1521 O O . VAL A 1 187 ? 6.682 1.431 5.131 1.00 90.75 187 VAL A O 1
ATOM 1524 N N . TYR A 1 188 ? 6.186 -0.423 6.284 1.00 90.19 188 TYR A N 1
ATOM 1525 C CA . TYR A 1 188 ? 7.045 -1.298 5.501 1.00 90.19 188 TYR A CA 1
ATOM 1526 C C . TYR A 1 188 ? 6.690 -1.312 4.006 1.00 90.19 188 TYR A C 1
ATOM 1528 O O . TYR A 1 188 ? 7.570 -1.190 3.160 1.00 90.19 188 TYR A O 1
ATOM 1536 N N . MET A 1 189 ? 5.412 -1.366 3.643 1.00 90.12 189 MET A N 1
ATOM 1537 C CA . MET A 1 189 ? 4.981 -1.276 2.246 1.00 90.12 189 MET A CA 1
ATOM 1538 C C . MET A 1 189 ? 5.317 0.089 1.641 1.00 90.12 189 MET A C 1
ATOM 1540 O O . MET A 1 189 ? 5.860 0.156 0.544 1.00 90.12 189 MET A O 1
ATOM 1544 N N . ASN A 1 190 ? 5.085 1.179 2.373 1.00 87.44 190 ASN A N 1
ATOM 1545 C CA . ASN A 1 190 ? 5.425 2.528 1.912 1.00 87.44 190 ASN A CA 1
ATOM 1546 C C . ASN A 1 190 ? 6.942 2.736 1.765 1.00 87.44 190 ASN A C 1
ATOM 1548 O O . ASN A 1 190 ? 7.380 3.574 0.976 1.00 87.44 190 ASN A O 1
ATOM 1552 N N . THR A 1 191 ? 7.767 1.949 2.463 1.00 85.12 191 THR A N 1
ATOM 1553 C CA . THR A 1 191 ? 9.218 1.982 2.247 1.00 85.12 191 THR A CA 1
ATOM 1554 C C . THR A 1 191 ? 9.641 1.427 0.885 1.00 85.12 191 THR A C 1
ATOM 1556 O O . THR A 1 191 ? 10.751 1.744 0.465 1.00 85.12 191 THR A O 1
ATOM 1559 N N . PHE A 1 192 ? 8.798 0.672 0.161 1.00 79.62 192 PHE A N 1
ATOM 1560 C CA . PHE A 1 192 ? 9.103 0.294 -1.229 1.00 79.62 192 PHE A CA 1
ATOM 1561 C C . PHE A 1 192 ? 9.217 1.536 -2.103 1.00 79.62 192 PHE A C 1
ATOM 1563 O O . PHE A 1 192 ? 10.178 1.634 -2.843 1.00 79.62 192 PHE A O 1
ATOM 1570 N N . TYR A 1 193 ? 8.338 2.521 -1.911 1.00 69.75 193 TYR A N 1
ATOM 1571 C CA . TYR A 1 193 ? 8.456 3.834 -2.543 1.00 69.75 193 TYR A CA 1
ATOM 1572 C C . TYR A 1 193 ? 9.628 4.651 -1.959 1.00 69.75 193 TYR A C 1
ATOM 1574 O O . TYR A 1 193 ? 10.443 5.200 -2.691 1.00 69.75 193 TYR A O 1
ATOM 1582 N N . GLY A 1 194 ? 9.773 4.701 -0.627 1.00 61.34 194 GLY A N 1
ATOM 1583 C CA . GLY A 1 194 ? 10.796 5.542 0.021 1.00 61.34 194 GLY A CA 1
ATOM 1584 C C . GLY A 1 194 ? 12.250 5.113 -0.233 1.00 61.34 194 GLY A C 1
ATOM 1585 O O . GLY A 1 194 ? 13.126 5.958 -0.388 1.00 61.34 194 GLY A O 1
ATOM 1586 N N . LYS A 1 195 ? 12.518 3.803 -0.301 1.00 56.59 195 LYS A N 1
ATOM 1587 C CA . LYS A 1 195 ? 13.838 3.237 -0.634 1.00 56.59 195 LYS A CA 1
ATOM 1588 C C . LYS A 1 195 ? 14.115 3.259 -2.139 1.00 56.59 195 LYS A C 1
ATOM 1590 O O . LYS A 1 195 ? 15.251 3.072 -2.570 1.00 56.59 195 LYS A O 1
ATOM 1595 N N . GLN A 1 196 ? 13.082 3.520 -2.928 1.00 51.84 196 GLN A N 1
ATOM 1596 C CA . GLN A 1 196 ? 13.147 3.707 -4.364 1.00 51.84 196 GLN A CA 1
ATOM 1597 C C . GLN A 1 196 ? 13.518 5.156 -4.720 1.00 51.84 196 GLN A C 1
ATOM 1599 O O . GLN A 1 196 ? 13.030 5.697 -5.692 1.00 51.84 196 GLN A O 1
ATOM 1604 N N . LYS A 1 197 ? 14.368 5.813 -3.919 1.00 47.97 197 LYS A N 1
ATOM 1605 C CA . LYS A 1 197 ? 14.893 7.170 -4.169 1.00 47.97 197 LYS A CA 1
ATOM 1606 C C . LYS A 1 197 ? 16.432 7.214 -4.233 1.00 47.97 197 LYS A C 1
ATOM 1608 O O . LYS A 1 197 ? 17.022 8.283 -4.154 1.00 47.97 197 LYS A O 1
ATOM 1613 N N . THR A 1 198 ? 17.103 6.064 -4.314 1.00 44.91 198 THR A N 1
ATOM 1614 C CA . THR A 1 198 ? 18.558 5.884 -4.122 1.00 44.91 198 THR A CA 1
ATOM 1615 C C . THR A 1 198 ? 19.270 5.094 -5.249 1.00 44.91 198 THR A C 1
ATOM 1617 O O . THR A 1 198 ? 20.435 4.752 -5.102 1.00 44.91 198 THR A O 1
ATOM 1620 N N . GLN A 1 199 ? 18.631 4.766 -6.376 1.00 45.62 199 GLN A N 1
ATOM 1621 C CA . GLN A 1 199 ? 19.204 3.965 -7.481 1.00 45.62 199 GLN A CA 1
ATOM 1622 C C . GLN A 1 199 ? 18.699 4.476 -8.851 1.00 45.62 199 GLN A C 1
ATOM 1624 O O . GLN A 1 199 ? 17.567 4.922 -8.954 1.00 45.62 199 GLN A O 1
ATOM 1629 N N . ASN A 1 200 ? 19.508 4.421 -9.916 1.00 43.06 200 ASN A N 1
ATOM 1630 C CA . ASN A 1 200 ? 19.286 5.192 -11.162 1.00 43.06 200 ASN A CA 1
ATOM 1631 C C . ASN A 1 200 ? 18.005 4.902 -11.963 1.00 43.06 200 ASN A C 1
ATOM 1633 O O . ASN A 1 200 ? 17.498 5.803 -12.618 1.00 43.06 200 ASN A O 1
ATOM 1637 N N . LEU A 1 201 ? 17.433 3.697 -11.890 1.00 46.00 201 LEU A N 1
ATOM 1638 C CA . LEU A 1 201 ? 16.127 3.394 -12.510 1.00 46.00 201 LEU A CA 1
ATOM 1639 C C . LEU A 1 201 ? 14.947 4.050 -11.766 1.00 46.00 201 LEU A C 1
ATOM 1641 O O . LEU A 1 201 ? 13.799 3.895 -12.163 1.00 46.00 201 LEU A O 1
ATOM 1645 N N . GLN A 1 202 ? 15.211 4.752 -10.661 1.00 51.12 202 GLN A N 1
ATOM 1646 C CA . GLN A 1 202 ? 14.196 5.178 -9.705 1.00 51.12 202 GLN A CA 1
ATOM 1647 C C . GLN A 1 202 ? 13.745 6.640 -9.826 1.00 51.12 202 GLN A C 1
ATOM 1649 O O . GLN A 1 202 ? 12.666 6.962 -9.331 1.00 51.12 202 GLN A O 1
ATOM 1654 N N . SER A 1 203 ? 14.499 7.503 -10.517 1.00 45.62 203 SER A N 1
ATOM 1655 C CA . SER A 1 203 ? 14.021 8.843 -10.906 1.00 45.62 203 SER A CA 1
ATOM 1656 C C . SER A 1 203 ? 12.754 8.746 -11.769 1.00 45.62 203 SER A C 1
ATOM 1658 O O . SER A 1 203 ? 11.844 9.552 -11.622 1.00 45.62 203 SER A O 1
ATOM 1660 N N . PHE A 1 204 ? 12.645 7.689 -12.579 1.00 48.47 204 PHE A N 1
ATOM 1661 C CA . PHE A 1 204 ? 11.470 7.373 -13.394 1.00 48.47 204 PHE A CA 1
ATOM 1662 C C . PHE A 1 204 ? 10.219 7.013 -12.592 1.00 48.47 204 PHE A C 1
ATOM 1664 O O . PHE A 1 204 ? 9.127 7.501 -12.867 1.00 48.47 204 PHE A O 1
ATOM 1671 N N . PHE A 1 205 ? 10.378 6.183 -11.567 1.00 49.41 205 PHE A N 1
ATOM 1672 C CA . PHE A 1 205 ? 9.267 5.680 -10.763 1.00 49.41 205 PHE A CA 1
ATOM 1673 C C . PHE A 1 205 ? 8.631 6.732 -9.869 1.00 49.41 205 PHE A C 1
ATOM 1675 O O . PHE A 1 205 ? 7.408 6.796 -9.768 1.00 49.41 205 PHE A O 1
ATOM 1682 N N . ALA A 1 206 ? 9.468 7.496 -9.162 1.00 46.72 206 ALA A N 1
ATOM 1683 C CA . ALA A 1 206 ? 8.988 8.475 -8.200 1.00 46.72 206 ALA A CA 1
ATOM 1684 C C . ALA A 1 206 ? 8.244 9.607 -8.912 1.00 46.72 206 ALA A C 1
ATOM 1686 O O . ALA A 1 206 ? 7.199 10.020 -8.434 1.00 46.72 206 ALA A O 1
ATOM 1687 N N . ASN A 1 207 ? 8.728 10.046 -10.075 1.00 51.31 207 ASN A N 1
ATOM 1688 C CA . ASN A 1 207 ? 8.094 11.129 -10.821 1.00 51.31 207 ASN A CA 1
ATOM 1689 C C . ASN A 1 207 ? 6.784 10.714 -11.466 1.00 51.31 207 ASN A C 1
ATOM 1691 O O . ASN A 1 207 ? 5.800 11.437 -11.363 1.00 51.31 207 ASN A O 1
ATOM 1695 N N . TRP A 1 208 ? 6.741 9.524 -12.057 1.00 54.53 208 TRP A N 1
ATOM 1696 C CA . TRP A 1 208 ? 5.525 9.069 -12.707 1.00 54.53 208 TRP A CA 1
ATOM 1697 C C . TRP A 1 208 ? 4.380 8.771 -11.739 1.00 54.53 208 TRP A C 1
ATOM 1699 O O . TRP A 1 208 ? 3.234 9.115 -12.012 1.00 54.53 208 TRP A O 1
ATOM 1709 N N . LEU A 1 209 ? 4.677 8.160 -10.586 1.00 55.12 209 LEU A N 1
ATOM 1710 C CA . LEU A 1 209 ? 3.668 7.927 -9.551 1.00 55.12 209 LEU A CA 1
ATOM 1711 C C . LEU A 1 209 ? 3.031 9.233 -9.064 1.00 55.12 209 LEU A C 1
ATOM 1713 O O . LEU A 1 209 ? 1.832 9.262 -8.807 1.00 55.12 209 LEU A O 1
ATOM 1717 N N . GLU A 1 210 ? 3.820 10.297 -8.932 1.00 56.94 210 GLU A N 1
ATOM 1718 C CA . GLU A 1 210 ? 3.347 11.602 -8.453 1.00 56.94 210 GLU A CA 1
ATOM 1719 C C . GLU A 1 210 ? 2.591 12.374 -9.542 1.00 56.94 210 GLU A C 1
ATOM 1721 O O . GLU A 1 210 ? 1.585 13.023 -9.259 1.00 56.94 210 GLU A O 1
ATOM 1726 N N . GLU A 1 211 ? 3.020 12.265 -10.797 1.00 57.00 211 GLU A N 1
ATOM 1727 C CA . GLU A 1 211 ? 2.342 12.911 -11.919 1.00 57.00 211 GLU A CA 1
ATOM 1728 C C . GLU A 1 211 ? 1.008 12.228 -12.252 1.00 57.00 211 GLU A C 1
ATOM 1730 O O . GLU A 1 211 ? 0.014 12.915 -12.477 1.00 57.00 211 GLU A O 1
ATOM 1735 N N . LEU A 1 212 ? 0.928 10.894 -12.157 1.00 56.38 212 LEU A N 1
ATOM 1736 C CA . LEU A 1 212 ? -0.351 10.177 -12.201 1.00 56.38 212 LEU A CA 1
ATOM 1737 C C . LEU A 1 212 ? -1.300 10.640 -11.094 1.00 56.38 212 LEU A C 1
ATOM 1739 O O . LEU A 1 212 ? -2.482 10.854 -11.349 1.00 56.38 212 LEU A O 1
ATOM 1743 N N . LEU A 1 213 ? -0.790 10.844 -9.875 1.00 54.19 213 LEU A N 1
ATOM 1744 C CA . LEU A 1 213 ? -1.588 11.388 -8.777 1.00 54.19 213 LEU A CA 1
ATOM 1745 C C . LEU A 1 213 ? -2.049 12.822 -9.054 1.00 54.19 213 LEU A C 1
ATOM 1747 O O . LEU A 1 213 ? -3.156 13.188 -8.662 1.00 54.19 213 LEU A O 1
ATOM 1751 N N . GLN A 1 214 ? -1.247 13.643 -9.730 1.00 55.12 214 GLN A N 1
ATOM 1752 C CA . GLN A 1 214 ? -1.669 14.979 -10.159 1.00 55.12 214 GLN A CA 1
ATOM 1753 C C . GLN A 1 214 ? -2.721 14.929 -11.274 1.00 55.12 214 GLN A C 1
ATOM 1755 O O . GLN A 1 214 ? -3.698 15.678 -11.209 1.00 55.12 214 GLN A O 1
ATOM 1760 N N . GLN A 1 215 ? -2.569 14.045 -12.261 1.00 54.84 215 GLN A N 1
ATOM 1761 C CA . GLN A 1 215 ? -3.502 13.908 -13.383 1.00 54.84 215 GLN A CA 1
ATOM 1762 C C . GLN A 1 215 ? -4.851 13.314 -12.948 1.00 54.84 215 GLN A C 1
ATOM 1764 O O . GLN A 1 215 ? -5.895 13.874 -13.287 1.00 54.84 215 GLN A O 1
ATOM 1769 N N . GLU A 1 216 ? -4.857 12.249 -12.138 1.00 51.91 216 GLU A N 1
ATOM 1770 C CA . GLU A 1 216 ? -6.089 11.637 -11.616 1.00 51.91 216 GLU A CA 1
ATOM 1771 C C . GLU A 1 216 ? -6.859 12.601 -10.694 1.00 51.91 216 GLU A C 1
ATOM 1773 O O . GLU A 1 216 ? -8.081 12.717 -10.805 1.00 51.91 216 GLU A O 1
ATOM 1778 N N . ASN A 1 217 ? -6.165 13.368 -9.841 1.00 47.25 217 ASN A N 1
ATOM 1779 C CA . ASN A 1 217 ? -6.814 14.379 -8.997 1.00 47.25 217 ASN A CA 1
ATOM 1780 C C . ASN A 1 217 ? -7.354 15.568 -9.811 1.00 47.25 217 ASN A C 1
ATOM 1782 O O . ASN A 1 217 ? -8.419 16.090 -9.489 1.00 47.25 217 ASN A O 1
ATOM 1786 N N . SER A 1 218 ? -6.669 15.975 -10.885 1.00 46.25 218 SER A N 1
ATOM 1787 C CA . SER A 1 218 ? -7.144 17.045 -11.779 1.00 46.25 218 SER A CA 1
ATOM 1788 C C . SER A 1 218 ? -8.406 16.636 -12.549 1.00 46.25 218 SER A C 1
ATOM 1790 O O . SER A 1 218 ? -9.333 17.433 -12.682 1.00 46.25 218 SER A O 1
ATOM 1792 N N . ALA A 1 219 ? -8.488 15.376 -12.991 1.00 45.06 219 ALA A N 1
ATOM 1793 C CA . ALA A 1 219 ? -9.677 14.821 -13.642 1.00 45.06 219 ALA A CA 1
ATOM 1794 C C . ALA A 1 219 ? -10.882 14.710 -12.684 1.00 45.06 219 ALA A C 1
ATOM 1796 O O . ALA A 1 219 ? -12.018 14.971 -13.081 1.00 45.06 219 ALA A O 1
ATOM 1797 N N . LEU A 1 220 ? -10.642 14.387 -11.408 1.00 42.50 220 LEU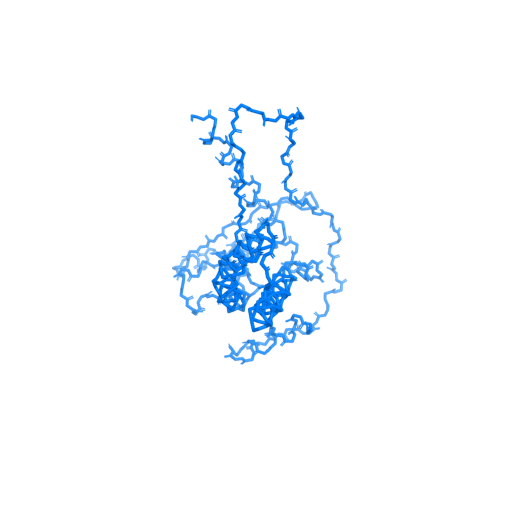 A N 1
ATOM 1798 C CA . LEU A 1 220 ? -11.663 14.371 -10.349 1.00 42.50 220 LEU A CA 1
ATOM 1799 C C . LEU A 1 220 ? -12.204 15.771 -10.009 1.00 42.50 220 LEU A C 1
ATOM 1801 O O . LEU A 1 220 ? -13.373 15.913 -9.664 1.00 42.50 220 LEU A O 1
ATOM 1805 N N . ILE A 1 221 ? -11.382 16.814 -10.131 1.00 42.00 221 ILE A N 1
ATOM 1806 C CA . ILE A 1 221 ? -11.806 18.208 -9.919 1.00 42.00 221 ILE A CA 1
ATOM 1807 C C . ILE A 1 221 ? -12.719 18.692 -11.055 1.00 42.00 221 ILE A C 1
ATOM 1809 O O . ILE A 1 221 ? -13.661 19.445 -10.806 1.00 42.00 221 ILE A O 1
ATOM 1813 N N . LEU A 1 222 ? -12.473 18.256 -12.293 1.00 41.06 222 LEU A N 1
ATOM 1814 C CA . LEU A 1 222 ? -13.318 18.609 -13.438 1.00 41.06 222 LEU A CA 1
ATOM 1815 C C . LEU A 1 222 ? -14.700 17.936 -13.377 1.00 41.06 222 LEU A C 1
ATOM 1817 O O . LEU A 1 222 ? -15.672 18.549 -13.799 1.00 41.06 222 LEU A O 1
ATOM 1821 N N . SER A 1 223 ? -14.808 16.732 -12.803 1.00 40.97 223 SER A N 1
ATOM 1822 C CA . SER A 1 223 ? -16.089 16.016 -12.657 1.00 40.97 223 SER A CA 1
ATOM 1823 C C . SER A 1 223 ? -16.919 16.424 -11.435 1.00 40.97 223 SER A C 1
ATOM 1825 O O . SER A 1 223 ? -18.116 16.169 -11.400 1.00 40.97 223 SER A O 1
ATOM 1827 N N . GLN A 1 224 ? -16.312 17.054 -10.425 1.00 39.72 224 GLN A N 1
ATOM 1828 C CA . GLN A 1 224 ? -17.039 17.615 -9.275 1.00 39.72 224 GLN A CA 1
ATOM 1829 C C . GLN A 1 224 ? -17.532 19.053 -9.500 1.00 39.72 224 GLN A C 1
ATOM 1831 O O . GLN A 1 224 ? -18.325 19.552 -8.703 1.00 39.72 224 GLN A O 1
ATOM 1836 N N . ASN A 1 225 ? -17.069 19.713 -10.565 1.00 40.88 225 ASN A N 1
ATOM 1837 C CA . ASN A 1 225 ? -17.492 21.059 -10.962 1.00 40.88 225 ASN A CA 1
ATOM 1838 C C . ASN A 1 225 ? -18.480 21.058 -12.153 1.00 40.88 225 ASN A C 1
ATOM 1840 O O . ASN A 1 225 ? -18.781 22.132 -12.674 1.00 40.88 225 ASN A O 1
ATOM 1844 N N . SER A 1 226 ? -18.966 19.881 -12.573 1.00 37.19 226 SER A N 1
ATOM 1845 C CA . SER A 1 226 ? -20.007 19.679 -13.596 1.00 37.19 226 SER A CA 1
ATOM 1846 C C . SER A 1 226 ? -21.332 19.245 -12.989 1.00 37.19 226 SER A C 1
ATOM 1848 O O . SER A 1 226 ? -21.283 18.311 -12.156 1.00 37.19 226 SER A O 1
#

Secondary structure (DSSP, 8-state):
--HHHHHHHHHHTTTPPPP-PPPS------------PPPPPS---SS-------TTHHHHHHHHTT--GGGEE--HHHHHHHHHTT--EEEEEEEETTEEEEEEEE--TT-TTTS-HHHHHHHHHHHHHHHHHHHHHHHHHHHHHHHHHHHHHHHTTPPPPHHHHHHHHHHHHHHHHHHHHHHHHHHHHHHHHHTTTSSTTHHHHHHHHHHHHHHHHHHHHHHH--

Foldseek 3Di:
DPVVVVLVVLCVVVVHDDDPDFDPDADDDDADDADDDDDDDDDDPPDDDDDDDDDLQLLVCCQQQLPALVQKDQDPVVVVVCVVVVWDWDWFWDDDPNDIGIMIGTGCVPPPVRHHSSNVSSVVLSVVLVVLVVVLVVLVVVLVVLVVVVVVCVVVVHDDDPVSVVVNVVSVVSNVVSVVVSVVSSVVNVVVLVVLNRHHSSVRVNRRSNVVSVVVVVVVVVVVVD

InterPro domains:
  IPR006134 DNA-directed DNA polymerase, family B, multifunctional domain [PF00136] (9-143)
  IPR006172 DNA-directed DNA polymerase, family B [PR00106] (49-62)
  IPR006172 DNA-directed DNA polymerase, family B [PR00106] (182-194)
  IPR023211 DNA polymerase, palm domain superfamily [G3DSA:3.90.1600.10] (19-113)
  IPR043502 DNA/RNA polymerase superfamily [SSF56672] (23-200)
  IPR050240 DNA polymerase type-B [PTHR10322] (2-198)

pLDDT: mean 80.95, std 16.1, range [37.19, 96.62]

Sequence (226 aa):
MKIRNLLGAYAVKRDIVFSTRVCENIEKGKYPGAYIFLPKKGIETKRPVTGLDFASLYPSLIMTYNLSPEKFILNSKDADITRKNGNTLHEISFPFNKRDIHAWCVRHDNQLEKKGLYPIVLKDLFNKRVELKTRLASLGKKKEQLGKVISSAKERGKRIPESLNLEYSSIYFDHDYLDSKQRALKVYMNTFYGKQKTQNLQSFFANW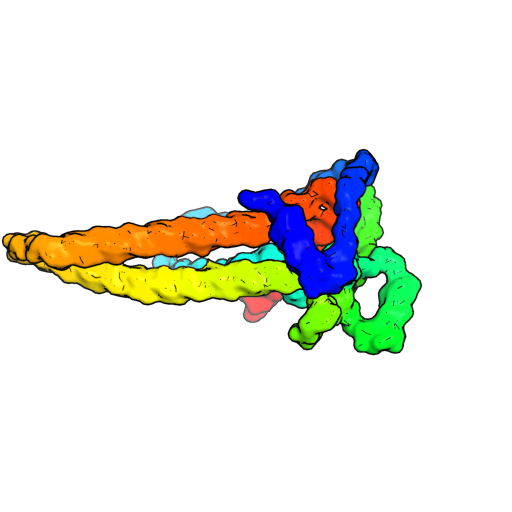LEELLQQENSALILSQNS

Radius of gyration: 23.49 Å; chains: 1; bounding box: 54×47×72 Å